Protein AF-F4P344-F1 (afdb_monomer)

InterPro domains:
  IPR051008 Telomere Capping Maintenance Protein [PTHR35518] (2-173)

Solvent-accessible surface area (backbone atoms only — not comparable to full-atom values): 11821 Å² total; per-residue (Å²): 106,66,62,56,45,38,74,72,54,49,81,82,81,81,89,63,96,77,53,72,70,55,56,53,48,72,53,52,52,59,33,92,83,38,75,56,93,53,82,77,31,37,24,34,32,37,29,62,93,72,69,22,25,40,56,32,50,45,82,51,69,32,23,37,38,20,28,26,77,88,86,35,68,61,54,38,44,50,41,77,91,50,62,35,30,57,81,53,32,52,77,71,30,57,85,83,26,35,52,41,55,69,89,44,59,52,30,41,51,31,40,52,50,28,25,58,77,55,72,44,61,49,29,38,36,33,37,28,52,78,49,101,90,35,74,42,64,54,72,97,53,79,73,92,78,73,76,50,66,66,60,55,46,50,53,54,49,57,56,51,51,57,55,50,53,50,52,51,52,52,49,52,52,49,51,53,49,51,53,51,50,51,54,49,53,51,51,53,50,54,51,53,54,53,52,52,52,53,50,54,52,51,54,53,57,56,56,70,68,75,115

Secondary structure (DSSP, 8-state):
-HHHHHHTT------S---HHHHHHH--SBPTT-S-S-TT--EEEEETTTTEEEEE-TTS-BEEEEEETTTEEEEEEE-TT--B-GGGGGGGS-TT-EE----SHHHHHHHHHHHHHTT-SEEEEEEEEEETTEEESSTTPPPTT---HHHHHHHHHHHHHHHHHHHHHHHHHHHHHHHHHHHHHHHHHHHHHHHHHHHHHHHHHHHTT--

Organism: Batrachochytrium dendrobatidis (strain JAM81 / FGSC 10211) (NCBI:txid684364)

Mean predicted aligned error: 13.37 Å

Nearest PDB structures (foldseek):
  6pc2-assembly1_A  TM=3.102E-01  e=7.425E+00  Helicobacter pylori G27

pLDDT: mean 86.21, std 12.31, range [52.31, 98.06]

Foldseek 3Di:
DLLVVLLVVDQDDPPDDDDPVNVVSNDQEADDCPPPLDPQFWFWKDFLVGSYTYTHHLQDWFWFWKDQPPPCLLQIAILLPGTDRLQCRQVSADPPIGGAANPGSSSSSSSSVNCVVSVGGMYTHQWTDPDSPAIDGHDPDDGPPPPDVVVVCCVVCVVVVVVVVVVVVVVVVVVVVVVVVVVVVVVVVVVVVVVVVVVVVVVVVVVVVVD

Structure (mmCIF, N/CA/C/O backbone):
data_AF-F4P344-F1
#
_entry.id   AF-F4P344-F1
#
loop_
_atom_site.group_PDB
_atom_site.id
_atom_site.type_symbol
_atom_site.label_atom_id
_atom_site.label_alt_id
_atom_site.label_comp_id
_atom_site.label_asym_id
_atom_site.label_entity_id
_atom_site.label_seq_id
_atom_site.pdbx_PDB_ins_code
_atom_site.Cartn_x
_atom_site.Cartn_y
_atom_site.Cartn_z
_atom_site.occupancy
_atom_site.B_iso_or_equiv
_atom_site.auth_seq_id
_atom_site.auth_comp_id
_atom_site.auth_asym_id
_atom_site.auth_atom_id
_atom_site.pdbx_PDB_model_num
ATOM 1 N N . MET A 1 1 ? -15.278 -2.339 -23.590 1.00 54.31 1 MET A N 1
ATOM 2 C CA . MET A 1 1 ? -15.978 -1.116 -23.142 1.00 54.31 1 MET A CA 1
ATOM 3 C C . MET A 1 1 ? -15.556 -0.644 -21.746 1.00 54.31 1 MET A C 1
ATOM 5 O O . MET A 1 1 ? -14.729 0.248 -21.689 1.00 54.31 1 MET A O 1
ATOM 9 N N . VAL A 1 2 ? -16.006 -1.215 -20.613 1.00 57.12 2 VAL A N 1
ATOM 10 C CA . VAL A 1 2 ? -15.625 -0.676 -19.272 1.00 57.12 2 VAL A CA 1
ATOM 11 C C . VAL A 1 2 ? -14.119 -0.776 -18.982 1.00 57.12 2 VAL A C 1
ATOM 13 O O . VAL A 1 2 ? -13.531 0.166 -18.466 1.00 57.12 2 VAL A O 1
ATOM 16 N N . SER A 1 3 ? -13.473 -1.869 -19.399 1.00 57.03 3 SER A N 1
ATOM 17 C CA . SER A 1 3 ? -12.010 -2.021 -19.327 1.00 57.03 3 SER A CA 1
ATOM 18 C C . SER A 1 3 ? -11.243 -0.930 -20.088 1.00 57.03 3 SER A C 1
ATOM 20 O O . SER A 1 3 ? -10.168 -0.539 -19.654 1.00 57.03 3 SER A O 1
ATOM 22 N N . GLU A 1 4 ? -11.764 -0.452 -21.219 1.00 63.03 4 GLU A N 1
ATOM 23 C CA . GLU A 1 4 ? -11.109 0.577 -22.047 1.00 63.03 4 GLU A CA 1
ATOM 24 C C . GLU A 1 4 ? -11.353 1.976 -21.473 1.00 63.03 4 GLU A C 1
ATOM 26 O O . GLU A 1 4 ? -10.462 2.815 -21.460 1.00 63.03 4 GLU A O 1
ATOM 31 N N . ILE A 1 5 ? -12.536 2.214 -20.903 1.00 60.25 5 ILE A N 1
ATOM 32 C CA . ILE A 1 5 ? -12.875 3.474 -20.227 1.00 60.25 5 ILE A CA 1
ATOM 33 C C . ILE A 1 5 ? -11.956 3.712 -19.016 1.00 60.25 5 ILE A C 1
ATOM 35 O O . ILE A 1 5 ? -11.503 4.832 -18.779 1.00 60.25 5 ILE A O 1
A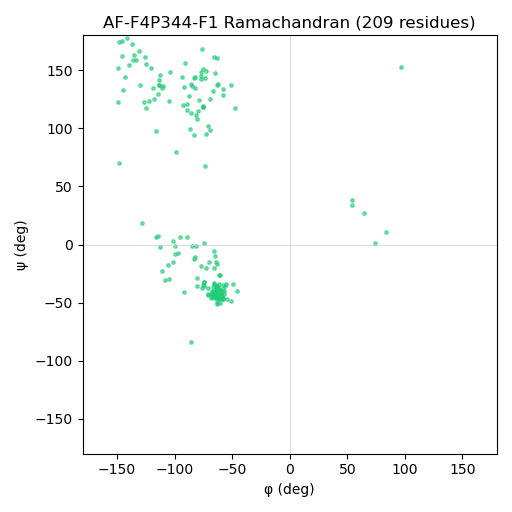TOM 39 N N . ILE A 1 6 ? -11.617 2.645 -18.291 1.00 61.72 6 ILE A N 1
ATOM 40 C CA . ILE A 1 6 ? -10.702 2.708 -17.145 1.00 61.72 6 ILE A CA 1
ATOM 41 C C . ILE A 1 6 ? -9.253 2.885 -17.599 1.00 61.72 6 ILE A C 1
ATOM 43 O O . ILE A 1 6 ? -8.507 3.601 -16.935 1.00 61.72 6 ILE A O 1
ATOM 47 N N . GLN A 1 7 ? -8.875 2.340 -18.763 1.00 57.56 7 GLN A N 1
ATOM 48 C CA . GLN A 1 7 ? -7.588 2.650 -19.401 1.00 57.56 7 GLN A CA 1
ATOM 49 C C . GLN A 1 7 ? -7.438 4.142 -19.739 1.00 57.56 7 GLN A C 1
ATOM 51 O O . GLN A 1 7 ? -6.326 4.662 -19.770 1.00 57.56 7 GLN A O 1
ATOM 56 N N . CYS A 1 8 ? -8.551 4.850 -19.936 1.00 59.00 8 CYS A N 1
ATOM 57 C CA . CYS A 1 8 ? -8.580 6.301 -20.109 1.00 59.00 8 CYS A CA 1
ATOM 58 C C . CYS A 1 8 ? -8.717 7.082 -18.786 1.00 59.00 8 CYS A C 1
ATOM 60 O O . CYS A 1 8 ? -8.871 8.299 -18.815 1.00 59.00 8 CYS A O 1
ATOM 62 N N . GLY A 1 9 ? -8.658 6.415 -17.627 1.00 54.25 9 GLY A N 1
ATOM 63 C CA . GLY A 1 9 ? -8.644 7.057 -16.308 1.00 54.25 9 GLY A CA 1
ATOM 64 C C . GLY A 1 9 ? -10.017 7.425 -15.741 1.00 54.25 9 GLY A C 1
ATOM 65 O O . GLY A 1 9 ? -10.090 8.109 -14.722 1.00 54.25 9 GLY A O 1
ATOM 66 N N . PHE A 1 10 ? -11.107 6.959 -16.351 1.00 60.00 10 PHE A N 1
ATOM 67 C CA . PHE A 1 10 ? -12.458 7.188 -15.842 1.00 60.00 10 PHE A CA 1
ATOM 68 C C . PHE A 1 10 ? -12.866 6.073 -14.873 1.00 60.00 10 PHE A C 1
ATOM 70 O O . PHE A 1 10 ? -12.929 4.905 -15.252 1.00 60.00 10 PHE A O 1
ATOM 77 N N . ALA A 1 11 ? -13.195 6.431 -13.629 1.00 61.44 11 ALA A N 1
ATOM 78 C CA . ALA A 1 11 ? -13.850 5.522 -12.691 1.00 61.44 11 ALA A CA 1
ATOM 79 C C . ALA A 1 11 ? -15.375 5.580 -12.913 1.00 61.44 11 ALA A C 1
ATOM 81 O O . ALA A 1 11 ? -15.978 6.630 -12.674 1.00 61.44 11 ALA A O 1
ATOM 82 N N . PRO A 1 12 ? -16.026 4.506 -13.395 1.00 62.22 12 PRO A N 1
ATOM 83 C CA . PRO A 1 12 ? -17.468 4.512 -13.604 1.00 62.22 12 PRO A CA 1
ATOM 84 C C . PRO A 1 12 ? -18.212 4.611 -12.265 1.00 62.22 12 PRO A C 1
ATOM 86 O O . PRO A 1 12 ? -17.944 3.854 -11.333 1.00 62.22 12 PRO A O 1
ATOM 89 N N . ILE A 1 13 ? -19.185 5.522 -12.183 1.00 63.47 13 ILE A N 1
ATOM 90 C CA . ILE A 1 13 ? -20.142 5.569 -11.074 1.00 63.47 13 ILE A CA 1
ATOM 91 C C . ILE A 1 13 ? -21.222 4.525 -11.363 1.00 63.47 13 ILE A C 1
ATOM 93 O O . ILE A 1 13 ? -22.010 4.676 -12.298 1.00 63.47 13 ILE A O 1
ATOM 97 N N . PHE A 1 14 ? -21.264 3.453 -10.574 1.00 64.81 14 PHE A N 1
ATOM 98 C CA . PHE A 1 14 ? -22.287 2.420 -10.718 1.00 64.81 14 PHE A CA 1
ATOM 99 C C . PHE A 1 14 ? -23.569 2.835 -9.993 1.00 64.81 14 PHE A C 1
ATOM 101 O O . PHE A 1 14 ? -23.720 2.609 -8.797 1.00 64.81 14 PHE A O 1
ATOM 108 N N . THR A 1 15 ? -24.507 3.440 -10.717 1.00 65.56 15 THR A N 1
ATOM 109 C CA . THR A 1 15 ? -25.857 3.746 -10.207 1.00 65.56 15 THR A CA 1
ATOM 110 C C . THR A 1 15 ? -26.898 2.675 -10.575 1.00 65.56 15 THR A C 1
ATOM 112 O O . THR A 1 15 ? -28.082 2.863 -10.315 1.00 65.56 15 THR A O 1
ATOM 115 N N . GLN A 1 16 ? -26.480 1.549 -11.173 1.00 68.38 16 GLN A N 1
ATOM 116 C CA . GLN A 1 16 ? -27.346 0.471 -11.681 1.00 68.38 16 GLN A CA 1
ATOM 117 C C . GLN A 1 16 ? -26.762 -0.935 -11.432 1.00 68.38 16 GLN A C 1
ATOM 119 O O . GLN A 1 16 ? -25.647 -1.083 -10.928 1.00 68.38 16 GLN A O 1
ATOM 124 N N . SER A 1 17 ? -27.517 -1.967 -11.832 1.00 73.25 17 SER A N 1
ATOM 125 C CA . SER A 1 17 ? -27.123 -3.379 -11.907 1.00 73.25 17 SER A CA 1
ATOM 126 C C . SER A 1 17 ? -25.762 -3.544 -12.594 1.00 73.25 17 SER A C 1
ATOM 128 O O . SER A 1 17 ? -25.609 -3.218 -13.770 1.00 73.25 17 SER A O 1
ATOM 130 N N . TYR A 1 18 ? -24.769 -4.063 -11.875 1.00 72.50 18 TYR A N 1
ATOM 131 C CA . TYR A 1 18 ? -23.419 -4.279 -12.396 1.00 72.50 18 TYR A CA 1
ATOM 132 C C . TYR A 1 18 ? -23.170 -5.758 -12.698 1.00 72.50 18 TYR A C 1
ATOM 134 O O . TYR A 1 18 ? -23.680 -6.652 -12.023 1.00 72.50 18 TYR A O 1
ATOM 142 N N . THR A 1 19 ? -22.343 -6.025 -13.710 1.00 80.88 19 THR A N 1
ATOM 143 C CA . THR A 1 19 ? -21.797 -7.368 -13.947 1.00 80.88 19 THR A CA 1
ATOM 144 C C . THR A 1 19 ? -20.469 -7.533 -13.208 1.00 80.88 19 THR A C 1
ATOM 146 O O . THR A 1 19 ? -19.756 -6.557 -12.961 1.00 80.88 19 THR A O 1
ATOM 149 N N . ILE A 1 20 ? -20.086 -8.775 -12.901 1.00 78.31 20 ILE A N 1
ATOM 150 C CA . ILE A 1 20 ? -18.789 -9.087 -12.269 1.00 78.31 20 ILE A CA 1
ATOM 151 C C . ILE A 1 20 ? -17.621 -8.540 -13.108 1.00 78.31 20 ILE A C 1
ATOM 153 O O . ILE A 1 20 ? -16.643 -8.040 -12.558 1.00 78.31 20 ILE A O 1
ATOM 157 N N . GLY A 1 21 ? -17.740 -8.559 -14.440 1.00 76.44 21 GLY A N 1
ATOM 158 C CA . GLY A 1 21 ? -16.728 -8.001 -15.340 1.00 76.44 21 GLY A CA 1
ATOM 159 C C . GLY A 1 21 ? -16.543 -6.487 -15.186 1.00 76.44 21 GLY A C 1
ATOM 160 O O . GLY A 1 21 ? -15.415 -6.002 -15.242 1.00 76.44 21 GLY A O 1
ATOM 161 N N . MET A 1 22 ? -17.625 -5.742 -14.940 1.00 71.81 22 MET A N 1
ATOM 162 C CA . MET A 1 22 ? -17.567 -4.292 -14.715 1.00 71.81 22 MET A CA 1
ATOM 163 C C . MET A 1 22 ? -16.930 -3.956 -13.366 1.00 71.81 22 MET A C 1
ATOM 165 O O . MET A 1 22 ? -16.074 -3.077 -13.299 1.00 71.81 22 MET A O 1
ATOM 169 N N . LEU A 1 23 ? -17.291 -4.697 -12.314 1.00 75.44 23 LEU A N 1
ATOM 170 C CA . LEU A 1 23 ? -16.692 -4.538 -10.989 1.00 75.44 23 LEU A CA 1
ATOM 171 C C . LEU A 1 23 ? -15.189 -4.856 -11.023 1.00 75.44 23 LEU A C 1
ATOM 173 O O . LEU A 1 23 ? -14.372 -4.091 -10.511 1.00 75.44 23 LEU A O 1
ATOM 177 N N . ASN A 1 24 ? -14.806 -5.945 -11.697 1.00 75.81 24 ASN A N 1
ATOM 178 C CA . ASN A 1 24 ? -13.404 -6.325 -11.830 1.00 75.81 24 ASN A CA 1
ATOM 179 C C . ASN A 1 24 ? -12.591 -5.250 -12.561 1.00 75.81 24 ASN A C 1
ATOM 181 O O . ASN A 1 24 ? -11.462 -4.966 -12.177 1.00 75.81 24 ASN A O 1
ATOM 185 N N . ALA A 1 25 ? -13.173 -4.603 -13.572 1.00 72.06 25 ALA A N 1
ATOM 186 C CA . ALA A 1 25 ? -12.507 -3.521 -14.285 1.00 72.06 25 ALA A CA 1
ATOM 187 C C . ALA A 1 25 ? -12.179 -2.334 -13.354 1.00 72.06 25 ALA A C 1
ATOM 189 O O . ALA A 1 25 ? -11.129 -1.721 -13.515 1.00 72.06 25 ALA A O 1
ATOM 190 N N . THR A 1 26 ? -13.021 -2.046 -12.352 1.00 74.19 26 THR A N 1
ATOM 191 C CA . THR A 1 26 ? -12.781 -0.960 -11.374 1.00 74.19 26 THR A CA 1
ATOM 192 C C . THR A 1 26 ? -11.758 -1.265 -10.298 1.00 74.19 26 THR A C 1
ATOM 194 O O . THR A 1 26 ? -11.212 -0.342 -9.692 1.00 74.19 26 THR A O 1
ATOM 197 N N . LEU A 1 27 ? -11.454 -2.540 -10.078 1.00 84.12 27 LEU A N 1
ATOM 198 C CA . LEU A 1 27 ? -10.325 -2.930 -9.250 1.00 84.12 27 LEU A CA 1
ATOM 199 C C . LEU A 1 27 ? -9.051 -2.690 -10.060 1.00 84.12 27 LEU A C 1
ATOM 201 O O . LEU A 1 27 ? -8.877 -3.298 -11.108 1.00 84.12 27 LEU A O 1
ATOM 205 N N . TRP A 1 28 ? -8.165 -1.823 -9.585 1.00 86.12 28 TRP A N 1
ATOM 206 C CA . TRP A 1 28 ? -6.916 -1.476 -10.278 1.00 86.12 28 TRP A CA 1
ATOM 207 C C . TRP A 1 28 ? -5.665 -2.001 -9.559 1.00 86.12 28 TRP A C 1
ATOM 209 O O . TRP A 1 28 ? -4.628 -2.164 -10.193 1.00 86.12 28 TRP A O 1
ATOM 219 N N . SER A 1 29 ? -5.760 -2.272 -8.255 1.00 91.62 29 SER A N 1
ATOM 220 C CA . SER A 1 29 ? -4.639 -2.673 -7.403 1.00 91.62 29 SER A CA 1
ATOM 221 C C . SER A 1 29 ? -4.394 -4.180 -7.461 1.00 91.62 29 SER A C 1
ATOM 223 O O . SER A 1 29 ? -3.566 -4.645 -8.237 1.00 91.62 29 SER A O 1
ATOM 225 N N . TRP A 1 30 ? -5.124 -4.962 -6.668 1.00 93.75 30 TRP A N 1
ATOM 226 C CA . TRP A 1 30 ? -4.904 -6.398 -6.511 1.00 93.75 30 TRP A CA 1
ATOM 227 C C . TRP A 1 30 ? -5.442 -7.225 -7.680 1.00 93.75 30 TRP A C 1
ATOM 229 O O . TRP A 1 30 ? -6.476 -6.913 -8.283 1.00 93.75 30 TRP A O 1
ATOM 239 N N . ASP A 1 31 ? -4.723 -8.302 -7.985 1.00 93.12 31 ASP A N 1
ATOM 240 C CA . ASP A 1 31 ? -5.149 -9.330 -8.926 1.00 93.12 31 ASP A CA 1
ATOM 241 C C . ASP A 1 31 ? -6.214 -10.274 -8.350 1.00 93.12 31 ASP A C 1
ATOM 243 O O . ASP A 1 31 ? -6.508 -10.296 -7.155 1.00 93.12 31 ASP A O 1
ATOM 247 N N . VAL A 1 32 ? -6.826 -11.071 -9.222 1.00 89.31 32 VAL A N 1
ATOM 248 C CA . VAL A 1 32 ? -7.816 -12.073 -8.832 1.00 89.31 32 VAL A CA 1
ATOM 249 C C . VAL A 1 32 ? -7.189 -13.052 -7.832 1.00 89.31 32 VAL A C 1
ATOM 251 O O . VAL A 1 32 ? -6.140 -13.638 -8.104 1.00 89.31 32 VAL A O 1
ATOM 254 N N . ARG A 1 33 ? -7.868 -13.269 -6.693 1.00 90.00 33 ARG A N 1
ATOM 255 C CA . ARG A 1 33 ? -7.386 -14.072 -5.545 1.00 90.00 33 ARG A CA 1
ATOM 256 C C . ARG A 1 33 ? -6.148 -13.488 -4.847 1.00 90.00 33 ARG A C 1
ATOM 258 O O . ARG A 1 33 ? -5.366 -14.234 -4.261 1.00 90.00 33 ARG A O 1
ATOM 265 N N . GLN A 1 34 ? -5.974 -12.171 -4.915 1.00 91.94 34 GLN A N 1
ATOM 266 C CA . GLN A 1 34 ? -4.963 -11.430 -4.169 1.00 91.94 34 GLN A CA 1
ATOM 267 C C . GLN A 1 34 ? -5.619 -10.372 -3.260 1.00 91.94 34 GLN A C 1
ATOM 269 O O . GLN A 1 34 ? -6.692 -9.867 -3.600 1.00 91.94 34 GLN A O 1
ATOM 274 N N . PRO A 1 35 ? -4.980 -10.005 -2.136 1.00 92.88 35 PRO A N 1
ATOM 275 C CA . PRO A 1 35 ? -3.793 -10.651 -1.573 1.00 92.88 35 PRO A CA 1
ATOM 276 C C . PRO A 1 35 ? -4.083 -12.090 -1.115 1.00 92.88 35 PRO A C 1
ATOM 278 O O . PRO A 1 35 ? -5.202 -12.391 -0.710 1.00 92.88 35 PRO A O 1
ATOM 281 N N . SER A 1 36 ? -3.102 -12.992 -1.214 1.00 90.44 36 SER A N 1
ATOM 282 C CA . SER A 1 36 ? -3.274 -14.361 -0.710 1.00 90.44 36 SER A CA 1
ATOM 283 C C . SER A 1 36 ? -3.187 -14.400 0.820 1.00 90.44 36 SER A C 1
ATOM 285 O O . SER A 1 36 ? -2.456 -13.615 1.427 1.00 90.44 36 SER A O 1
ATOM 287 N N . ASP A 1 37 ? -3.874 -15.350 1.452 1.00 86.69 37 ASP A N 1
ATOM 288 C CA . ASP A 1 37 ? -3.830 -15.548 2.912 1.00 86.69 37 ASP A CA 1
ATOM 289 C C . ASP A 1 37 ? -2.524 -16.204 3.406 1.00 86.69 37 ASP A C 1
ATOM 291 O O . ASP A 1 37 ? -2.349 -16.452 4.597 1.00 86.69 37 ASP A O 1
ATOM 295 N N . ASP A 1 38 ? -1.579 -16.491 2.506 1.00 88.00 38 ASP A N 1
ATOM 296 C CA . ASP A 1 38 ? -0.300 -17.101 2.858 1.00 88.00 38 ASP A CA 1
ATOM 297 C C . ASP A 1 38 ? 0.676 -16.045 3.392 1.00 88.00 38 ASP A C 1
ATOM 299 O O . ASP A 1 38 ? 1.206 -15.217 2.648 1.00 88.00 38 ASP A O 1
ATOM 303 N N . PHE A 1 39 ? 0.928 -16.097 4.700 1.00 82.69 39 PHE A N 1
ATOM 304 C CA . PHE A 1 39 ? 1.789 -15.173 5.447 1.00 82.69 39 PHE A CA 1
ATOM 305 C C . PHE A 1 39 ? 3.269 -15.212 5.078 1.00 82.69 39 PHE A C 1
ATOM 307 O O . PHE A 1 39 ? 4.035 -14.390 5.578 1.00 82.69 39 PHE A O 1
ATOM 314 N N . ARG A 1 40 ? 3.699 -16.128 4.208 1.00 85.75 40 ARG A N 1
ATOM 315 C CA . ARG A 1 40 ? 5.066 -16.117 3.671 1.00 85.75 40 ARG A CA 1
ATOM 316 C C . ARG A 1 40 ? 5.280 -14.994 2.652 1.00 85.75 40 ARG A C 1
ATOM 318 O O . ARG A 1 40 ? 6.417 -14.595 2.422 1.00 85.75 40 ARG A O 1
ATOM 325 N N . PHE A 1 41 ? 4.201 -14.465 2.073 1.00 91.19 41 PHE A N 1
ATOM 326 C CA . PHE A 1 41 ? 4.239 -13.435 1.036 1.00 91.19 41 PHE A CA 1
ATOM 327 C C . PHE A 1 41 ? 3.573 -12.154 1.540 1.00 91.19 41 PHE A C 1
ATOM 329 O O . PHE A 1 41 ? 2.352 -12.037 1.535 1.00 91.19 41 PHE A O 1
ATOM 336 N N . ASN A 1 42 ? 4.360 -11.191 2.016 1.00 94.12 42 ASN A N 1
ATOM 337 C CA . ASN A 1 42 ? 3.830 -10.001 2.694 1.00 94.12 42 ASN A CA 1
ATOM 338 C C . ASN A 1 42 ? 4.048 -8.700 1.926 1.00 94.12 42 ASN A C 1
ATOM 340 O O . ASN A 1 42 ? 3.594 -7.665 2.395 1.00 94.12 42 ASN A O 1
ATOM 344 N N . CYS A 1 43 ? 4.705 -8.720 0.770 1.00 96.06 43 CYS A N 1
ATOM 345 C CA . CYS A 1 43 ? 5.031 -7.506 0.029 1.00 96.06 43 CYS A CA 1
ATOM 346 C C . CYS A 1 43 ? 4.277 -7.441 -1.299 1.00 96.06 43 CYS A C 1
ATOM 348 O O . CYS A 1 43 ? 4.153 -8.445 -1.999 1.00 96.06 43 CYS A O 1
ATOM 350 N N . ALA A 1 44 ? 3.750 -6.264 -1.640 1.00 97.06 44 ALA A N 1
ATOM 351 C CA . ALA A 1 44 ? 3.028 -6.047 -2.886 1.00 97.06 44 ALA A CA 1
ATOM 352 C C . ALA A 1 44 ? 3.997 -5.874 -4.063 1.00 97.06 44 ALA A C 1
ATOM 354 O O . ALA A 1 44 ? 4.849 -4.984 -4.069 1.00 97.06 44 ALA A O 1
ATOM 355 N N . LEU A 1 45 ? 3.820 -6.701 -5.088 1.00 97.69 45 LEU A N 1
ATOM 356 C CA . LEU A 1 45 ? 4.588 -6.677 -6.325 1.00 97.69 45 LEU A CA 1
ATOM 357 C C . LEU A 1 45 ? 3.662 -6.372 -7.502 1.00 97.69 45 LEU A C 1
ATOM 359 O O . LEU A 1 45 ? 2.690 -7.093 -7.730 1.00 97.69 45 LEU A O 1
ATOM 363 N N . ALA A 1 46 ? 3.972 -5.342 -8.286 1.00 97.50 46 ALA A N 1
ATOM 364 C CA . ALA A 1 46 ? 3.274 -5.065 -9.537 1.00 97.50 46 ALA A CA 1
ATOM 365 C C . ALA A 1 46 ? 3.840 -5.923 -10.673 1.00 97.50 46 ALA A C 1
ATOM 367 O O . ALA A 1 46 ? 5.056 -5.996 -10.843 1.00 97.50 46 ALA A O 1
ATOM 368 N N . LEU A 1 47 ? 2.962 -6.530 -11.479 1.00 96.88 47 LEU A N 1
ATOM 369 C CA . LEU A 1 47 ? 3.338 -7.362 -12.626 1.00 96.88 47 LEU A CA 1
ATOM 370 C C . LEU A 1 47 ? 2.735 -6.834 -13.929 1.00 96.88 47 LEU A C 1
ATOM 372 O O . LEU A 1 47 ? 1.510 -6.793 -14.078 1.00 96.88 47 LEU A O 1
ATOM 376 N N . ILE A 1 48 ? 3.581 -6.543 -14.925 1.00 94.62 48 ILE A N 1
ATOM 377 C CA . ILE A 1 48 ? 3.137 -6.116 -16.266 1.00 94.62 48 ILE A CA 1
ATOM 378 C C . ILE A 1 48 ? 2.209 -7.144 -16.909 1.00 94.62 48 ILE A C 1
ATOM 380 O O . ILE A 1 48 ? 1.187 -6.767 -17.481 1.00 94.62 48 ILE A O 1
ATOM 384 N N . SER A 1 49 ? 2.535 -8.433 -16.784 1.00 94.31 49 SER A N 1
ATOM 385 C CA . SER A 1 49 ? 1.767 -9.529 -17.388 1.00 94.31 49 SER A CA 1
ATOM 386 C C . SER A 1 49 ? 0.326 -9.612 -16.884 1.00 94.31 49 SER A C 1
ATOM 388 O O . SER A 1 49 ? -0.540 -10.105 -17.601 1.00 94.31 49 SER A O 1
ATOM 390 N N . ARG A 1 50 ? 0.062 -9.123 -15.666 1.00 91.31 50 ARG A N 1
ATOM 391 C CA . ARG A 1 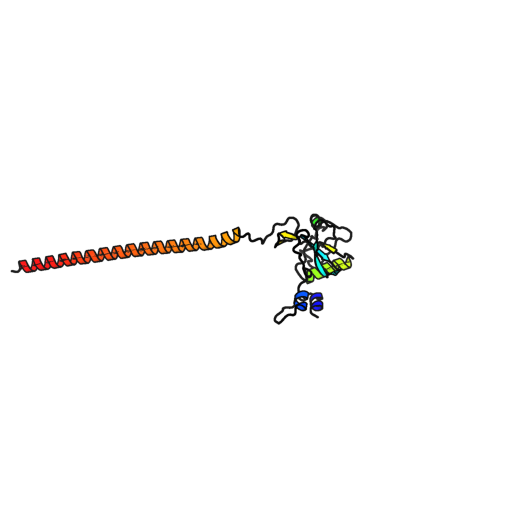50 ? -1.265 -9.161 -15.036 1.00 91.31 50 ARG A CA 1
ATOM 392 C C . ARG A 1 50 ? -1.964 -7.809 -15.008 1.00 91.31 50 ARG A C 1
ATOM 394 O O . ARG A 1 50 ? -3.166 -7.742 -14.777 1.00 91.31 50 ARG A O 1
ATOM 401 N N . GLY A 1 51 ? -1.220 -6.724 -15.204 1.00 91.31 51 GLY A N 1
ATOM 402 C CA . GLY A 1 51 ? -1.756 -5.375 -15.061 1.00 91.31 51 GLY A CA 1
ATOM 403 C C . GLY A 1 51 ? -1.981 -4.942 -13.603 1.00 91.31 51 GLY A C 1
ATOM 404 O O . GLY A 1 51 ? -2.503 -3.855 -13.377 1.00 91.31 51 GLY A O 1
ATOM 405 N N . ARG A 1 52 ? -1.642 -5.799 -12.632 1.00 93.38 52 ARG A N 1
ATOM 406 C CA . ARG A 1 52 ? -2.122 -5.762 -11.241 1.00 93.38 52 ARG A CA 1
ATOM 407 C C . ARG A 1 52 ? -1.047 -6.224 -10.263 1.00 93.38 52 ARG A C 1
ATOM 409 O O . ARG A 1 52 ? 0.031 -6.663 -10.671 1.00 93.38 52 ARG A O 1
ATOM 416 N N . TRP A 1 53 ? -1.355 -6.120 -8.977 1.00 96.44 53 TRP A N 1
ATOM 417 C CA . TRP A 1 53 ? -0.485 -6.496 -7.875 1.00 96.44 53 TRP A CA 1
ATOM 418 C C . TRP A 1 53 ? -0.740 -7.924 -7.414 1.00 96.44 53 TRP A C 1
ATOM 420 O O . TRP A 1 53 ? -1.880 -8.393 -7.348 1.00 96.44 53 TRP A O 1
ATOM 430 N N . VAL A 1 54 ? 0.339 -8.589 -7.033 1.00 96.44 54 VAL A N 1
ATOM 431 C CA . VAL A 1 54 ? 0.334 -9.877 -6.345 1.00 96.44 54 VAL A CA 1
ATOM 432 C C . VAL A 1 54 ? 1.140 -9.756 -5.061 1.00 96.44 54 VAL A C 1
ATOM 434 O O . VAL A 1 54 ? 1.936 -8.828 -4.906 1.00 96.44 54 VAL A O 1
ATOM 437 N N . VAL A 1 55 ? 0.932 -10.680 -4.132 1.00 96.25 55 VAL A N 1
ATOM 438 C CA . VAL A 1 55 ? 1.810 -10.798 -2.966 1.00 96.25 55 VAL A CA 1
ATOM 439 C C . VAL A 1 55 ? 3.063 -11.587 -3.317 1.00 96.25 55 VAL A C 1
ATOM 441 O O . VAL A 1 55 ? 3.007 -12.546 -4.086 1.00 96.25 55 VAL A O 1
ATOM 444 N N . GLU A 1 56 ? 4.182 -11.188 -2.728 1.00 96.44 56 GLU A N 1
ATOM 445 C CA . GLU A 1 56 ? 5.485 -11.816 -2.910 1.00 96.44 56 GLU A CA 1
ATOM 446 C C . GLU A 1 56 ? 6.309 -11.762 -1.611 1.00 96.44 56 GLU A C 1
ATOM 448 O O . GLU A 1 56 ? 6.008 -11.007 -0.676 1.00 96.44 56 GLU A O 1
ATOM 453 N N . SER A 1 57 ? 7.342 -12.601 -1.535 1.00 95.62 57 SER A N 1
ATOM 454 C CA . SER A 1 57 ? 8.307 -12.625 -0.445 1.00 95.62 57 SER A CA 1
ATOM 455 C C . SER A 1 57 ? 9.174 -11.368 -0.483 1.00 95.62 57 SER A C 1
ATOM 457 O O . SER A 1 57 ? 9.827 -11.061 -1.482 1.00 95.62 57 SER A O 1
ATOM 459 N N . CYS A 1 58 ? 9.203 -10.650 0.638 1.00 95.50 58 CYS A N 1
ATOM 460 C CA . CYS A 1 58 ? 9.900 -9.374 0.793 1.00 95.50 58 CYS A CA 1
ATOM 461 C C . CYS A 1 58 ? 11.430 -9.473 0.627 1.00 95.50 58 CYS A C 1
ATOM 463 O O . CYS A 1 58 ? 12.095 -8.455 0.408 1.00 95.50 58 CYS A O 1
ATOM 465 N N . ASP A 1 59 ? 11.975 -10.690 0.716 1.00 95.75 59 ASP A N 1
ATOM 466 C CA . ASP A 1 59 ? 13.408 -10.989 0.627 1.00 95.75 59 ASP A CA 1
ATOM 467 C C . ASP A 1 59 ? 13.911 -11.111 -0.818 1.00 95.75 59 ASP A C 1
ATOM 469 O O . ASP A 1 59 ? 15.120 -11.133 -1.067 1.00 95.75 59 ASP A O 1
ATOM 473 N N . ILE A 1 60 ? 13.001 -11.187 -1.791 1.00 97.19 60 ILE A N 1
ATOM 474 C CA . ILE A 1 60 ? 13.359 -11.266 -3.207 1.00 97.19 60 ILE A CA 1
ATOM 475 C C . ILE A 1 60 ? 13.768 -9.883 -3.721 1.00 97.19 60 ILE A C 1
ATOM 477 O O . ILE A 1 60 ? 13.292 -8.845 -3.261 1.00 97.19 60 ILE A O 1
ATOM 481 N N . LYS A 1 61 ? 14.687 -9.852 -4.688 1.00 97.56 61 LYS A N 1
ATOM 482 C CA . LYS A 1 61 ? 15.138 -8.606 -5.306 1.00 97.56 61 LYS A CA 1
ATOM 483 C C . LYS A 1 61 ? 14.311 -8.294 -6.547 1.00 97.56 61 LYS A C 1
ATOM 485 O O . LYS A 1 61 ? 14.357 -9.048 -7.513 1.00 97.56 61 LYS A O 1
ATOM 490 N N . TYR A 1 62 ? 13.639 -7.148 -6.538 1.00 97.94 62 TYR A N 1
ATOM 491 C CA . TYR A 1 62 ? 12.922 -6.607 -7.693 1.00 97.94 62 TYR A CA 1
ATOM 492 C C . TYR A 1 62 ? 13.280 -5.140 -7.911 1.00 97.94 62 TYR A C 1
ATOM 494 O O . TYR A 1 62 ? 13.894 -4.496 -7.056 1.00 97.94 62 TYR A O 1
ATOM 502 N N . HIS A 1 63 ? 12.919 -4.618 -9.081 1.00 97.94 63 HIS A N 1
ATOM 503 C CA . HIS A 1 63 ? 12.987 -3.188 -9.365 1.00 97.94 63 HIS A CA 1
ATOM 504 C C . HIS A 1 63 ? 12.039 -2.417 -8.440 1.00 97.94 63 HIS A C 1
ATOM 506 O O . HIS A 1 63 ? 11.109 -2.993 -7.885 1.00 97.94 63 HIS A O 1
ATOM 512 N N . VAL A 1 64 ? 12.253 -1.118 -8.273 1.00 97.88 64 VAL A N 1
ATOM 513 C CA . VAL A 1 64 ? 11.502 -0.273 -7.339 1.00 97.88 64 VAL A CA 1
ATOM 514 C C . VAL A 1 64 ? 10.774 0.817 -8.113 1.00 97.88 64 VAL A C 1
ATOM 516 O O . VAL A 1 64 ? 11.358 1.440 -9.003 1.00 97.88 64 VAL A O 1
ATOM 519 N N . ALA A 1 65 ? 9.501 1.036 -7.780 1.00 97.00 65 ALA A N 1
ATOM 520 C CA . ALA A 1 65 ? 8.701 2.118 -8.334 1.00 97.00 65 ALA A CA 1
ATOM 521 C C . ALA A 1 65 ? 8.830 3.393 -7.485 1.00 97.00 65 ALA A C 1
ATOM 523 O O . ALA A 1 65 ? 8.420 3.431 -6.325 1.00 97.00 65 ALA A O 1
ATOM 524 N N . CYS A 1 66 ? 9.385 4.444 -8.079 1.00 96.38 66 CYS A N 1
ATOM 525 C CA . CYS A 1 66 ? 9.636 5.729 -7.443 1.00 96.38 66 CYS A CA 1
ATOM 526 C C . CYS A 1 66 ? 8.755 6.825 -8.059 1.00 96.38 66 CYS A C 1
ATOM 528 O O . CYS A 1 66 ? 8.512 6.828 -9.268 1.00 96.38 66 CYS A O 1
ATOM 530 N N . VAL A 1 67 ? 8.318 7.794 -7.257 1.00 96.44 67 VAL A N 1
ATOM 531 C CA . VAL A 1 67 ? 7.505 8.932 -7.722 1.00 96.44 67 VAL A CA 1
ATOM 532 C C . VAL A 1 67 ? 7.782 10.170 -6.872 1.00 96.44 67 VAL A C 1
ATOM 534 O O . VAL A 1 67 ? 8.135 10.055 -5.701 1.00 96.44 67 VAL A O 1
ATOM 537 N N . ASP A 1 68 ? 7.619 11.361 -7.445 1.00 94.56 68 ASP A N 1
ATOM 538 C CA . ASP A 1 68 ? 7.550 12.597 -6.662 1.00 94.56 68 ASP A CA 1
ATOM 539 C C . ASP A 1 68 ? 6.096 12.823 -6.233 1.00 94.56 68 ASP A C 1
ATOM 541 O O . ASP A 1 68 ? 5.264 13.313 -7.000 1.00 94.56 68 ASP A O 1
ATOM 545 N N . LEU A 1 69 ? 5.785 12.451 -4.991 1.00 87.94 69 LEU A N 1
ATOM 546 C CA . LEU A 1 69 ? 4.437 12.580 -4.434 1.00 87.94 69 LEU A CA 1
ATOM 547 C C . LEU A 1 69 ? 3.970 14.034 -4.267 1.00 87.94 69 LEU A C 1
ATOM 549 O O . LEU A 1 69 ? 2.767 14.261 -4.149 1.00 87.94 69 LEU A O 1
ATOM 553 N N . ASN A 1 70 ? 4.888 15.001 -4.221 1.00 88.00 70 ASN A N 1
ATOM 554 C CA . ASN A 1 70 ? 4.562 16.389 -3.905 1.00 88.00 70 ASN A CA 1
ATOM 555 C C . ASN A 1 70 ? 4.271 17.202 -5.163 1.00 88.00 70 ASN A C 1
ATOM 557 O O . ASN A 1 70 ? 3.361 18.030 -5.163 1.00 88.00 70 ASN A O 1
ATOM 561 N N . THR A 1 71 ? 5.049 16.984 -6.225 1.00 90.00 71 THR A N 1
ATOM 562 C CA . THR A 1 71 ? 4.967 17.813 -7.436 1.00 90.00 71 THR A CA 1
ATOM 563 C C . THR A 1 71 ? 4.344 17.090 -8.625 1.00 90.00 71 THR A C 1
ATOM 565 O O . THR A 1 71 ? 3.679 17.729 -9.441 1.00 90.00 71 THR A O 1
ATOM 568 N N . ALA A 1 72 ? 4.511 15.767 -8.728 1.00 91.38 72 ALA A N 1
ATOM 569 C CA . ALA A 1 72 ? 4.151 15.017 -9.926 1.00 91.38 72 ALA A CA 1
ATOM 570 C C . ALA A 1 72 ? 3.690 13.576 -9.608 1.00 91.38 72 ALA A C 1
ATOM 572 O O . ALA A 1 72 ? 4.366 12.615 -9.987 1.00 91.38 72 ALA A O 1
ATOM 573 N N . PRO A 1 73 ? 2.500 13.387 -8.997 1.00 88.75 73 PRO A N 1
ATOM 574 C CA . PRO A 1 73 ? 2.003 12.068 -8.570 1.00 88.75 73 PRO A CA 1
ATOM 575 C C . PRO A 1 73 ? 1.754 11.076 -9.725 1.00 88.75 73 PRO A C 1
ATOM 577 O O . PRO A 1 73 ? 1.638 9.872 -9.507 1.00 88.75 73 PRO A O 1
ATOM 580 N N . TYR A 1 74 ? 1.696 11.565 -10.967 1.00 92.88 74 TYR A N 1
ATOM 581 C CA . TYR A 1 74 ? 1.555 10.747 -12.175 1.00 92.88 74 TYR A CA 1
ATOM 582 C C . TYR A 1 74 ? 2.886 10.503 -12.908 1.00 92.88 74 TYR A C 1
ATOM 584 O O . TYR A 1 74 ? 2.903 9.810 -13.921 1.00 92.88 74 TYR A O 1
ATOM 592 N N . SER A 1 75 ? 4.007 11.046 -12.423 1.00 94.50 75 SER A N 1
ATOM 593 C CA . SER A 1 75 ? 5.327 10.895 -13.047 1.00 94.50 75 SER A CA 1
ATOM 594 C C . SER A 1 75 ? 6.136 9.805 -12.348 1.00 94.50 75 SER A C 1
ATOM 596 O O . SER A 1 75 ? 7.009 10.080 -11.524 1.00 94.50 75 SER A O 1
ATOM 598 N N . TRP A 1 76 ? 5.834 8.553 -12.683 1.00 95.88 76 TRP A N 1
ATOM 599 C CA . TRP A 1 76 ? 6.508 7.386 -12.119 1.00 95.88 76 TRP A CA 1
ATOM 600 C C . TRP A 1 76 ? 7.820 7.078 -12.841 1.00 95.88 76 TRP A C 1
ATOM 602 O O . TRP A 1 76 ? 7.920 7.188 -14.062 1.00 95.88 76 TRP A O 1
ATOM 612 N N . SER A 1 77 ? 8.815 6.636 -12.079 1.00 95.50 77 SER A N 1
ATOM 613 C CA . SER A 1 77 ? 10.112 6.169 -12.564 1.00 95.50 77 SER A CA 1
ATOM 614 C C . SER A 1 77 ? 10.427 4.816 -11.937 1.00 95.50 77 SER A C 1
ATOM 616 O O . SER A 1 77 ? 10.197 4.611 -10.748 1.00 95.50 77 SER A O 1
ATOM 618 N N . ILE A 1 78 ? 10.941 3.878 -12.728 1.00 96.50 78 ILE A N 1
ATOM 619 C CA . ILE A 1 78 ? 11.286 2.528 -12.269 1.00 96.50 78 ILE A CA 1
ATOM 620 C C . ILE A 1 78 ? 12.797 2.395 -12.273 1.00 96.50 78 ILE A C 1
ATOM 622 O O . ILE A 1 78 ? 13.424 2.812 -13.241 1.00 96.50 78 ILE A O 1
ATOM 626 N N . SER A 1 79 ? 13.389 1.804 -11.235 1.00 93.69 79 SER A N 1
ATOM 627 C CA . SER A 1 79 ? 14.842 1.617 -11.153 1.00 93.69 79 SER A CA 1
ATOM 628 C C . SER A 1 79 ? 15.335 0.588 -12.186 1.00 93.69 79 SER A C 1
ATOM 630 O O . SER A 1 79 ? 15.274 -0.606 -11.919 1.00 93.69 79 SER A O 1
ATOM 632 N N . PRO A 1 80 ? 15.869 0.968 -13.361 1.00 78.19 80 PRO A N 1
ATOM 633 C CA . PRO A 1 80 ? 15.986 0.025 -14.479 1.00 78.19 80 PRO A CA 1
ATOM 634 C C . PRO A 1 80 ? 17.116 -0.997 -14.287 1.00 78.19 80 PRO A C 1
ATOM 636 O O . PRO A 1 80 ? 16.984 -2.144 -14.686 1.00 78.19 80 PRO A O 1
ATOM 639 N N . ASN A 1 81 ? 18.208 -0.607 -13.620 1.00 86.06 81 ASN A N 1
ATOM 640 C CA . ASN A 1 81 ? 19.409 -1.440 -13.444 1.00 86.06 81 ASN A CA 1
ATOM 641 C C . ASN A 1 81 ? 19.696 -1.791 -11.979 1.00 86.06 81 ASN A C 1
ATOM 643 O O . ASN A 1 81 ? 20.750 -2.336 -11.661 1.00 86.06 81 ASN A O 1
ATOM 647 N N . VAL A 1 82 ? 18.790 -1.428 -11.071 1.00 91.56 82 VAL A N 1
ATOM 648 C CA . VAL A 1 82 ? 18.957 -1.651 -9.635 1.00 91.56 82 VAL A CA 1
ATOM 649 C C . VAL A 1 82 ? 17.733 -2.385 -9.126 1.00 91.56 82 VAL A C 1
ATOM 651 O O . VAL A 1 82 ? 16.610 -1.900 -9.257 1.00 91.56 82 VAL A O 1
ATOM 654 N N . THR A 1 83 ? 17.976 -3.548 -8.534 1.00 96.19 83 THR A N 1
ATOM 655 C CA . THR A 1 83 ? 16.970 -4.335 -7.823 1.00 96.19 83 THR A CA 1
ATOM 656 C C . THR A 1 83 ? 17.312 -4.376 -6.343 1.00 96.19 83 THR A C 1
ATOM 658 O O . THR A 1 83 ? 18.484 -4.547 -5.992 1.00 96.19 83 THR A O 1
ATOM 661 N N . SER A 1 84 ? 16.313 -4.308 -5.474 1.00 96.81 84 SER A N 1
ATOM 662 C CA . SER A 1 84 ? 16.500 -4.438 -4.030 1.00 96.81 84 SER A CA 1
ATOM 663 C C . SER A 1 84 ? 15.457 -5.357 -3.415 1.00 96.81 84 SER A C 1
ATOM 665 O O . SER A 1 84 ? 14.410 -5.632 -4.003 1.00 96.81 84 SER A O 1
ATOM 667 N N . THR A 1 85 ? 15.743 -5.809 -2.199 1.00 97.12 85 THR A N 1
ATOM 668 C CA . THR A 1 85 ? 14.707 -6.335 -1.308 1.00 97.12 85 THR A CA 1
ATOM 669 C C . THR A 1 85 ? 13.754 -5.213 -0.913 1.00 97.12 85 THR A C 1
ATOM 671 O O . THR A 1 85 ? 14.108 -4.030 -1.018 1.00 97.12 85 THR A O 1
ATOM 674 N N . PHE A 1 86 ? 12.562 -5.568 -0.437 1.00 96.44 86 PHE A N 1
ATOM 675 C CA . PHE A 1 86 ? 11.558 -4.575 -0.056 1.00 96.44 86 PHE A CA 1
ATOM 676 C C . PHE A 1 86 ? 12.066 -3.642 1.055 1.00 96.44 86 PHE A C 1
ATOM 678 O O . PHE A 1 86 ? 11.919 -2.428 0.963 1.00 96.44 86 PHE A O 1
ATOM 685 N N . GLN A 1 87 ? 12.752 -4.194 2.063 1.00 95.38 87 GLN A N 1
ATOM 686 C CA . GLN A 1 87 ? 13.323 -3.434 3.183 1.00 95.38 87 GLN A CA 1
ATOM 687 C C . GLN A 1 87 ? 14.260 -2.299 2.736 1.00 95.38 87 GLN A C 1
ATOM 689 O O . GLN A 1 87 ? 14.311 -1.252 3.374 1.00 95.38 87 GLN A O 1
ATOM 694 N N . ASN A 1 88 ? 14.998 -2.502 1.642 1.00 95.75 88 ASN A N 1
ATOM 695 C CA . ASN A 1 88 ? 15.982 -1.542 1.141 1.00 95.75 88 ASN A CA 1
ATOM 696 C C . ASN A 1 88 ? 15.463 -0.713 -0.045 1.00 95.75 88 ASN A C 1
ATOM 698 O O . ASN A 1 88 ? 16.220 0.079 -0.604 1.00 95.75 88 ASN A O 1
ATOM 702 N N . ALA A 1 89 ? 14.200 -0.892 -0.445 1.00 95.94 89 ALA A N 1
ATOM 703 C CA . ALA A 1 89 ? 13.633 -0.262 -1.636 1.00 95.94 89 ALA A CA 1
ATOM 704 C C . ALA A 1 89 ? 13.591 1.267 -1.540 1.00 95.94 89 ALA A C 1
ATOM 706 O O . ALA A 1 89 ? 13.881 1.943 -2.524 1.00 95.94 89 ALA A O 1
ATOM 707 N N . GLU A 1 90 ? 13.339 1.819 -0.351 1.00 94.81 90 GLU A N 1
ATOM 708 C CA . GLU A 1 90 ? 13.335 3.273 -0.137 1.00 94.81 90 GLU A CA 1
ATOM 709 C C . GLU A 1 90 ? 14.671 3.919 -0.538 1.00 94.81 90 GLU A C 1
ATOM 711 O O . GLU A 1 90 ? 14.692 4.957 -1.188 1.00 94.81 90 GLU A O 1
ATOM 716 N N . ALA A 1 91 ? 15.798 3.263 -0.239 1.00 94.44 91 ALA A N 1
ATOM 717 C CA . ALA A 1 91 ? 17.130 3.785 -0.547 1.00 94.44 91 ALA A CA 1
ATOM 718 C C . ALA A 1 91 ? 17.460 3.790 -2.054 1.00 94.44 91 ALA A C 1
ATOM 720 O O . ALA A 1 91 ? 18.426 4.432 -2.473 1.00 94.44 91 ALA A O 1
ATOM 721 N N . VAL A 1 92 ? 16.686 3.070 -2.876 1.00 96.19 92 VAL A N 1
ATOM 722 C CA . VAL A 1 92 ? 16.850 3.056 -4.338 1.00 96.19 92 VAL A CA 1
ATOM 723 C C . VAL A 1 92 ? 16.309 4.347 -4.958 1.00 96.19 92 VAL A C 1
ATOM 725 O O . VAL A 1 92 ? 16.877 4.845 -5.936 1.00 96.19 92 VAL A O 1
ATOM 728 N N . CYS A 1 93 ? 15.242 4.910 -4.389 1.00 94.44 93 CYS A N 1
ATOM 729 C CA . CYS A 1 93 ? 14.643 6.150 -4.861 1.00 94.44 93 CYS A CA 1
ATOM 730 C C . CYS A 1 93 ? 15.457 7.351 -4.362 1.00 94.44 93 CYS A C 1
ATOM 732 O O . CYS A 1 93 ? 15.562 7.610 -3.166 1.00 94.44 93 CYS A O 1
ATOM 734 N N . LYS A 1 94 ? 16.075 8.089 -5.291 1.00 91.94 94 LYS A N 1
ATOM 735 C CA . LYS A 1 94 ? 16.845 9.293 -4.957 1.00 91.94 94 LYS A CA 1
ATOM 736 C C . LYS A 1 94 ? 15.917 10.510 -4.876 1.00 91.94 94 LYS A C 1
ATOM 738 O O . LYS A 1 94 ? 15.105 10.679 -5.790 1.00 91.94 94 LYS A O 1
ATOM 743 N N . PRO A 1 95 ? 16.094 11.402 -3.881 1.00 90.94 95 PRO A N 1
ATOM 744 C CA . PRO A 1 95 ? 15.349 12.654 -3.813 1.00 90.94 95 PRO A CA 1
ATOM 745 C C . PRO A 1 95 ? 15.416 13.430 -5.142 1.00 90.94 95 PRO A C 1
ATOM 747 O O . PRO A 1 95 ? 16.494 13.500 -5.742 1.00 90.94 95 PRO A O 1
ATOM 750 N N . PRO A 1 96 ? 14.294 14.002 -5.618 1.00 92.50 96 PRO A N 1
ATOM 751 C CA . PRO A 1 96 ? 13.019 14.184 -4.907 1.00 92.50 96 PRO A CA 1
ATOM 752 C C . PRO A 1 96 ? 12.062 12.978 -4.950 1.00 92.50 96 PRO A C 1
ATOM 754 O O . PRO A 1 96 ? 10.983 13.044 -4.367 1.00 92.50 96 PRO A O 1
ATOM 757 N N . LEU A 1 97 ? 12.425 11.888 -5.630 1.00 94.81 97 LEU A N 1
ATOM 758 C CA . LEU A 1 97 ? 11.570 10.711 -5.758 1.00 94.81 97 LEU A CA 1
ATOM 759 C C . LEU A 1 97 ? 11.590 9.877 -4.474 1.00 94.81 97 LEU A C 1
ATOM 761 O O . LEU A 1 97 ? 12.645 9.689 -3.868 1.00 94.81 97 LEU A O 1
ATOM 765 N N . THR A 1 98 ? 10.442 9.313 -4.115 1.00 95.75 98 THR A N 1
ATOM 766 C CA . THR A 1 98 ? 10.280 8.416 -2.965 1.00 95.75 98 THR A CA 1
ATOM 767 C C . THR A 1 98 ? 9.674 7.089 -3.395 1.00 95.75 98 THR A C 1
ATOM 769 O O . THR A 1 98 ? 9.006 7.001 -4.433 1.00 95.75 98 THR A O 1
ATOM 772 N N . PHE A 1 99 ? 9.921 6.036 -2.614 1.00 96.56 99 PHE A N 1
ATOM 773 C CA . PHE A 1 99 ? 9.284 4.746 -2.851 1.00 96.56 99 PHE A CA 1
ATOM 774 C C . PHE A 1 99 ? 7.827 4.829 -2.387 1.00 96.56 99 PHE A C 1
ATOM 776 O O . PHE A 1 99 ? 7.538 5.104 -1.221 1.00 96.56 99 PHE A O 1
ATOM 783 N N . ALA A 1 100 ? 6.877 4.619 -3.297 1.00 95.50 100 ALA A N 1
ATOM 784 C CA . ALA A 1 100 ? 5.470 4.887 -3.015 1.00 95.50 100 ALA A CA 1
ATOM 785 C C . ALA A 1 100 ? 4.525 3.799 -3.531 1.00 95.50 100 ALA A C 1
ATOM 787 O O . ALA A 1 100 ? 4.909 2.861 -4.230 1.00 95.50 100 ALA A O 1
ATOM 788 N N . VAL A 1 101 ? 3.261 3.943 -3.143 1.00 95.62 101 VAL A N 1
ATOM 789 C CA . VAL A 1 101 ? 2.141 3.118 -3.589 1.00 95.62 101 VAL A CA 1
ATOM 790 C C . VAL A 1 101 ? 1.179 3.985 -4.406 1.00 95.62 101 VAL A C 1
ATOM 792 O O . VAL A 1 101 ? 0.800 5.057 -3.925 1.00 95.62 101 VAL A O 1
ATOM 795 N N . PRO A 1 102 ? 0.777 3.565 -5.620 1.00 94.38 102 PRO A N 1
ATOM 796 C CA . PRO A 1 102 ? -0.292 4.230 -6.355 1.00 94.38 102 PRO A CA 1
ATOM 797 C C . PRO A 1 102 ? -1.576 4.227 -5.530 1.00 94.38 102 PRO A C 1
ATOM 799 O O . PRO A 1 102 ? -1.944 3.195 -4.972 1.00 94.38 102 PRO A O 1
ATOM 802 N N . ARG A 1 103 ? -2.262 5.366 -5.439 1.00 90.62 103 ARG A N 1
ATOM 803 C CA . ARG A 1 103 ? -3.497 5.526 -4.647 1.00 90.62 103 ARG A CA 1
ATOM 804 C C . ARG A 1 103 ? -4.756 5.490 -5.501 1.00 90.62 103 ARG A C 1
ATOM 806 O O . ARG A 1 103 ? -5.859 5.342 -4.976 1.00 90.62 103 ARG A O 1
ATOM 813 N N . THR A 1 104 ? -4.596 5.633 -6.812 1.00 89.19 104 THR A N 1
ATOM 814 C CA . THR A 1 104 ? -5.692 5.718 -7.773 1.00 89.19 104 THR A CA 1
ATOM 815 C C . THR A 1 104 ? -5.405 4.870 -9.011 1.00 89.19 104 THR A C 1
ATOM 817 O O . THR A 1 104 ? -4.255 4.567 -9.331 1.00 89.19 104 THR A O 1
ATOM 820 N N . GLY A 1 105 ? -6.459 4.505 -9.745 1.00 88.81 105 GLY A N 1
ATOM 821 C CA . GLY A 1 105 ? -6.327 3.801 -11.025 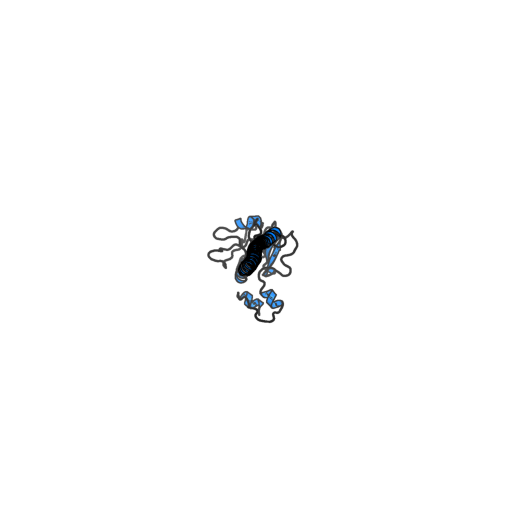1.00 88.81 105 GLY A CA 1
ATOM 822 C C . GLY A 1 105 ? -5.421 4.531 -12.031 1.00 88.81 105 GLY A C 1
ATOM 823 O O . GLY A 1 105 ? -4.527 3.895 -12.587 1.00 88.81 105 GLY A O 1
ATOM 824 N N . PRO A 1 106 ? -5.573 5.853 -12.243 1.00 89.69 106 PRO A N 1
ATOM 825 C CA . PRO A 1 106 ? -4.676 6.614 -13.113 1.00 89.69 106 PRO A CA 1
ATOM 826 C C . PRO A 1 106 ? -3.207 6.609 -12.670 1.00 89.69 106 PRO A C 1
ATOM 828 O O . PRO A 1 106 ? -2.328 6.451 -13.516 1.00 89.69 106 PRO A O 1
ATOM 831 N N . GLU A 1 107 ? -2.919 6.709 -11.368 1.00 92.69 107 GLU A N 1
ATOM 832 C CA . GLU A 1 107 ? -1.544 6.567 -10.858 1.00 92.69 107 GLU A CA 1
ATOM 833 C C . GLU A 1 107 ? -0.980 5.171 -11.143 1.00 92.69 107 GLU A C 1
ATOM 835 O O . GLU A 1 107 ? 0.145 5.045 -11.624 1.00 92.69 107 GLU A O 1
ATOM 840 N N . GLN A 1 108 ? -1.778 4.121 -10.920 1.00 93.50 108 GLN A N 1
ATOM 841 C CA . GLN A 1 108 ? -1.383 2.747 -11.232 1.00 93.50 108 GLN A CA 1
ATOM 842 C C . GLN A 1 108 ? -1.063 2.594 -12.719 1.00 93.50 108 GLN A C 1
ATOM 844 O O . GLN A 1 108 ? -0.052 1.999 -13.079 1.00 93.50 108 GLN A O 1
ATOM 849 N N . MET A 1 109 ? -1.889 3.147 -13.606 1.00 91.94 109 MET A N 1
ATOM 850 C CA . MET A 1 109 ? -1.614 3.102 -15.042 1.00 91.94 109 MET A CA 1
ATOM 851 C C . MET A 1 109 ? -0.331 3.837 -15.414 1.00 91.94 109 MET A C 1
ATOM 853 O O . MET A 1 109 ? 0.445 3.322 -16.219 1.00 91.94 109 MET A O 1
ATOM 857 N N . ALA A 1 110 ? -0.091 5.009 -14.824 1.00 94.38 110 ALA A N 1
ATOM 858 C CA . ALA A 1 110 ? 1.131 5.766 -15.050 1.00 94.38 110 ALA A CA 1
ATOM 859 C C . ALA A 1 110 ? 2.373 4.968 -14.617 1.00 94.38 110 ALA A C 1
ATOM 861 O O . ALA A 1 110 ? 3.319 4.840 -15.396 1.00 94.38 110 ALA A O 1
ATOM 862 N N . MET A 1 111 ? 2.326 4.333 -13.442 1.00 95.62 111 MET A N 1
ATOM 863 C CA . MET A 1 111 ? 3.374 3.424 -12.967 1.00 95.62 111 MET A CA 1
ATOM 864 C C . MET A 1 111 ? 3.598 2.250 -13.928 1.00 95.62 111 MET A C 1
ATOM 866 O O . MET A 1 111 ? 4.731 1.953 -14.302 1.00 95.62 111 MET A O 1
ATOM 870 N N . MET A 1 112 ? 2.525 1.604 -14.385 1.00 95.38 112 MET A N 1
ATOM 871 C CA . MET A 1 112 ? 2.611 0.468 -15.307 1.00 95.38 112 MET A CA 1
ATOM 872 C C . MET A 1 112 ? 3.159 0.875 -16.679 1.00 95.38 112 MET A C 1
ATOM 874 O O . MET A 1 112 ? 3.885 0.109 -17.310 1.00 95.38 112 MET A O 1
ATOM 878 N N . ASN A 1 113 ? 2.858 2.086 -17.148 1.00 95.38 113 ASN A N 1
ATOM 879 C CA . ASN A 1 113 ? 3.452 2.636 -18.364 1.00 95.38 113 ASN A CA 1
ATOM 880 C C . ASN A 1 113 ? 4.948 2.910 -18.183 1.00 95.38 113 ASN A C 1
ATOM 882 O O . ASN A 1 113 ? 5.724 2.572 -19.076 1.00 95.38 113 ASN A O 1
ATOM 886 N N . ALA A 1 114 ? 5.366 3.428 -17.025 1.00 96.12 114 ALA A N 1
ATOM 887 C CA . ALA A 1 114 ? 6.779 3.597 -16.696 1.00 96.12 114 ALA A CA 1
ATOM 888 C C . ALA A 1 114 ? 7.524 2.249 -16.650 1.00 96.12 114 ALA A C 1
ATOM 890 O O . ALA A 1 114 ? 8.618 2.134 -17.196 1.00 96.12 114 ALA A O 1
ATOM 891 N N . MET A 1 115 ? 6.907 1.201 -16.092 1.00 96.88 115 MET A N 1
ATOM 892 C CA . MET A 1 115 ? 7.446 -0.168 -16.118 1.00 96.88 115 MET A CA 1
ATOM 893 C C . MET A 1 115 ? 7.619 -0.699 -17.545 1.00 96.88 115 MET A C 1
ATOM 895 O O . MET A 1 115 ? 8.678 -1.237 -17.866 1.00 96.88 115 MET A O 1
ATOM 899 N N . ARG A 1 116 ? 6.628 -0.499 -18.427 1.00 95.94 116 ARG A N 1
ATOM 900 C CA . ARG A 1 116 ? 6.740 -0.878 -19.849 1.00 95.94 116 ARG A CA 1
ATOM 901 C C . ARG A 1 116 ? 7.849 -0.105 -20.557 1.00 95.94 116 ARG A C 1
ATOM 903 O O . ARG A 1 116 ? 8.633 -0.712 -21.277 1.00 95.94 116 ARG A O 1
ATOM 910 N N . ALA A 1 117 ? 7.936 1.205 -20.332 1.00 95.56 117 ALA A N 1
ATOM 911 C CA . ALA A 1 117 ? 8.969 2.055 -20.921 1.00 95.56 117 ALA A CA 1
ATOM 912 C C . ALA A 1 117 ? 10.382 1.662 -20.454 1.00 95.56 117 ALA A C 1
ATOM 914 O O . ALA A 1 117 ? 11.321 1.698 -21.243 1.00 95.56 117 ALA A O 1
ATOM 915 N N . ALA A 1 118 ? 10.521 1.233 -19.197 1.00 95.12 118 ALA A N 1
ATOM 916 C CA . ALA A 1 118 ? 11.769 0.722 -18.633 1.00 95.12 118 ALA A CA 1
ATOM 917 C C . ALA A 1 118 ? 12.054 -0.753 -18.983 1.00 95.12 118 ALA A C 1
ATOM 919 O O . ALA A 1 118 ? 13.085 -1.279 -18.573 1.00 95.12 118 ALA A O 1
ATOM 920 N N . ASN A 1 119 ? 11.157 -1.428 -19.714 1.00 95.44 119 ASN A N 1
ATOM 921 C CA . ASN A 1 119 ? 11.216 -2.862 -20.012 1.00 95.44 119 ASN A CA 1
ATOM 922 C C . ASN A 1 119 ? 11.347 -3.753 -18.755 1.00 95.44 119 ASN A C 1
ATOM 924 O O . ASN A 1 119 ? 12.056 -4.759 -18.746 1.00 95.44 119 ASN A O 1
ATOM 928 N N . VAL A 1 120 ? 10.651 -3.375 -17.681 1.00 95.81 120 VAL A N 1
ATOM 929 C CA . VAL A 1 120 ? 10.636 -4.086 -16.398 1.00 95.81 120 VAL A CA 1
ATOM 930 C C . VAL A 1 120 ? 9.322 -4.844 -16.247 1.00 95.81 120 VAL A C 1
ATOM 932 O O . VAL A 1 120 ? 8.240 -4.261 -16.292 1.00 95.81 120 VAL A O 1
ATOM 935 N N . SER A 1 121 ? 9.402 -6.157 -16.030 1.00 96.06 121 SER A N 1
ATOM 936 C CA . SER A 1 121 ? 8.221 -7.019 -15.891 1.00 96.06 121 SER A CA 1
ATOM 937 C C . SER A 1 121 ? 7.588 -6.970 -14.499 1.00 96.06 121 SER A C 1
ATOM 939 O O . SER A 1 121 ? 6.376 -7.171 -14.380 1.00 96.06 121 SER A O 1
ATOM 941 N N . ALA A 1 122 ? 8.394 -6.702 -13.469 1.00 97.19 122 ALA A N 1
ATOM 942 C CA . ALA A 1 122 ? 8.002 -6.746 -12.069 1.00 97.19 122 ALA A CA 1
ATOM 943 C C . ALA A 1 122 ? 8.707 -5.657 -11.252 1.00 97.19 122 ALA A C 1
ATOM 945 O O . ALA A 1 122 ? 9.924 -5.490 -11.359 1.00 97.19 122 ALA A O 1
ATOM 946 N N . ALA A 1 123 ? 7.952 -4.938 -10.424 1.00 97.75 123 ALA A N 1
ATOM 947 C CA . ALA A 1 123 ? 8.486 -3.889 -9.564 1.00 97.75 123 ALA A CA 1
ATOM 948 C C . ALA A 1 123 ? 7.768 -3.859 -8.214 1.00 97.75 123 ALA A C 1
ATOM 950 O O . ALA A 1 123 ? 6.559 -4.091 -8.128 1.00 97.75 123 ALA A O 1
ATOM 951 N N . TRP A 1 124 ? 8.524 -3.560 -7.164 1.00 98.06 124 TRP A N 1
ATOM 952 C CA . TRP A 1 124 ? 7.998 -3.315 -5.838 1.00 98.06 124 TRP A CA 1
ATOM 953 C C . TRP A 1 124 ? 7.084 -2.099 -5.831 1.00 98.06 124 TRP A C 1
ATOM 955 O O . TRP A 1 124 ? 7.396 -1.061 -6.418 1.00 98.06 124 TRP A O 1
ATOM 965 N N . VAL A 1 125 ? 5.981 -2.242 -5.104 1.00 96.75 125 VAL A N 1
ATOM 966 C CA . VAL A 1 125 ? 5.046 -1.176 -4.745 1.00 96.75 125 VAL A CA 1
ATOM 967 C C . VAL A 1 125 ? 5.148 -0.997 -3.239 1.00 96.75 125 VAL A C 1
ATOM 969 O O . VAL A 1 125 ? 5.198 -2.005 -2.541 1.00 96.75 125 VAL A O 1
ATOM 972 N N . ASN A 1 126 ? 5.183 0.233 -2.715 1.00 96.88 126 ASN A N 1
ATOM 973 C CA . ASN A 1 126 ? 5.397 0.466 -1.280 1.00 96.88 126 ASN A CA 1
ATOM 974 C C . ASN A 1 126 ? 4.163 0.118 -0.432 1.00 96.88 126 ASN A C 1
ATOM 976 O O . ASN A 1 126 ? 3.491 0.992 0.113 1.00 96.88 126 ASN A O 1
ATOM 980 N N . PHE A 1 127 ? 3.833 -1.167 -0.363 1.00 96.44 127 PHE A N 1
ATOM 981 C CA . PHE A 1 127 ? 2.684 -1.684 0.352 1.00 96.44 127 PHE A CA 1
ATOM 982 C C . PHE A 1 127 ? 2.985 -3.088 0.870 1.00 96.44 127 PHE A C 1
ATOM 984 O O . PHE A 1 127 ? 3.332 -3.986 0.099 1.00 96.44 127 PHE A O 1
ATOM 991 N N . MET A 1 128 ? 2.870 -3.282 2.180 1.00 94.38 128 MET A N 1
ATOM 992 C CA . MET A 1 128 ? 3.185 -4.550 2.824 1.00 94.38 128 MET A CA 1
ATOM 993 C C . MET A 1 128 ? 2.186 -4.920 3.910 1.00 94.38 128 MET A C 1
ATOM 995 O O . MET A 1 128 ? 1.566 -4.058 4.528 1.00 94.38 128 MET A O 1
ATOM 999 N N . ARG A 1 129 ? 2.069 -6.214 4.176 1.00 93.38 129 ARG A N 1
ATOM 1000 C CA . ARG A 1 129 ? 1.257 -6.777 5.244 1.00 93.38 129 ARG A CA 1
ATOM 1001 C C . ARG A 1 129 ? 2.051 -6.855 6.542 1.00 93.38 129 ARG A C 1
ATOM 1003 O O . ARG A 1 129 ? 3.121 -7.455 6.579 1.00 93.38 129 ARG A O 1
ATOM 1010 N N . VAL A 1 130 ? 1.484 -6.304 7.609 1.00 91.25 130 VAL A N 1
ATOM 1011 C CA . VAL A 1 130 ? 2.052 -6.323 8.973 1.00 91.25 130 VAL A CA 1
ATOM 1012 C C . VAL A 1 130 ? 1.309 -7.315 9.866 1.00 91.25 130 VAL A C 1
ATOM 1014 O O . VAL A 1 130 ? 1.886 -7.895 10.780 1.00 91.25 130 VAL A O 1
ATOM 1017 N N . SER A 1 131 ? 0.022 -7.544 9.599 1.00 86.94 131 SER A N 1
ATOM 1018 C CA . SER A 1 131 ? -0.800 -8.543 10.288 1.00 86.94 131 SER A CA 1
ATOM 1019 C C . SER A 1 131 ? -1.857 -9.112 9.342 1.00 86.94 131 SER A C 1
ATOM 1021 O O . SER A 1 131 ? -2.015 -8.623 8.226 1.00 86.94 131 SER A O 1
ATOM 1023 N N . THR A 1 132 ? -2.617 -10.119 9.778 1.00 82.56 132 THR A N 1
ATOM 1024 C CA . THR A 1 132 ? -3.645 -10.808 8.972 1.00 82.56 132 THR A CA 1
ATOM 1025 C C . THR A 1 132 ? -4.563 -9.879 8.193 1.00 82.56 132 THR A C 1
ATOM 1027 O O . THR A 1 132 ? -4.882 -10.150 7.041 1.00 82.56 132 THR A O 1
ATOM 1030 N N . LEU A 1 133 ? -4.969 -8.773 8.811 1.00 83.25 133 LEU A N 1
ATOM 1031 C CA . LEU A 1 133 ? -5.934 -7.838 8.239 1.00 83.25 133 LEU A CA 1
ATOM 1032 C C . LEU A 1 133 ? -5.322 -6.471 7.939 1.00 83.25 133 LEU A C 1
ATOM 1034 O O . LEU A 1 133 ? -6.063 -5.548 7.617 1.00 83.25 133 LEU A O 1
ATOM 1038 N N . CYS A 1 134 ? -4.001 -6.318 8.066 1.00 89.19 134 CYS A N 1
ATOM 1039 C CA . CYS A 1 134 ? -3.373 -5.010 7.993 1.00 89.19 134 CYS A CA 1
ATOM 1040 C C . CYS A 1 134 ? -2.275 -4.912 6.949 1.00 89.19 134 CYS A C 1
ATOM 1042 O O . CYS A 1 134 ? -1.219 -5.533 7.072 1.00 89.19 134 CYS A O 1
ATOM 1044 N N . TRP A 1 135 ? -2.530 -4.039 5.983 1.00 92.19 135 TRP A N 1
ATOM 1045 C CA . TRP A 1 135 ? -1.599 -3.571 4.976 1.00 92.19 135 TRP A CA 1
ATOM 1046 C C . TRP A 1 135 ? -1.249 -2.098 5.191 1.00 92.19 135 TRP A C 1
ATOM 1048 O O . TRP A 1 135 ? -2.131 -1.263 5.419 1.00 92.19 135 TRP A O 1
ATOM 1058 N N . VAL A 1 136 ? 0.034 -1.778 5.105 1.00 94.62 136 VAL A N 1
ATOM 1059 C CA . VAL A 1 136 ? 0.584 -0.445 5.355 1.00 94.62 136 VAL A CA 1
ATOM 1060 C C . VAL A 1 136 ? 1.567 -0.059 4.261 1.00 94.62 136 VAL A C 1
ATOM 1062 O O . VAL A 1 136 ? 2.117 -0.913 3.567 1.00 94.62 136 VAL A O 1
ATOM 1065 N N . GLN A 1 137 ? 1.792 1.242 4.122 1.00 94.25 137 GLN A N 1
ATOM 1066 C CA . GLN A 1 137 ? 2.889 1.777 3.327 1.00 94.25 137 GLN A CA 1
ATOM 1067 C C . GLN A 1 137 ? 4.156 1.819 4.187 1.00 94.25 137 GLN A C 1
ATOM 1069 O O . GLN A 1 137 ? 4.096 2.285 5.321 1.00 94.25 137 GLN A O 1
ATOM 1074 N N . GLY A 1 138 ? 5.290 1.399 3.630 1.00 91.38 138 GLY A N 1
ATOM 1075 C CA . GLY A 1 138 ? 6.600 1.471 4.274 1.00 91.38 138 GLY A CA 1
ATOM 1076 C C . GLY A 1 138 ? 7.029 0.181 4.970 1.00 91.38 138 GLY A C 1
ATOM 1077 O O . GLY A 1 138 ? 6.210 -0.614 5.429 1.00 91.38 138 GLY A O 1
ATOM 1078 N N . TRP A 1 139 ? 8.347 -0.010 5.068 1.00 90.62 139 TRP A N 1
ATOM 1079 C CA . TRP A 1 139 ? 8.952 -1.068 5.878 1.00 90.62 139 TRP A CA 1
ATOM 1080 C C . TRP A 1 139 ? 8.849 -0.741 7.372 1.00 90.62 139 TRP A C 1
ATOM 1082 O O . TRP A 1 139 ? 9.004 0.414 7.765 1.00 90.62 139 TRP A O 1
ATOM 1092 N N . ASN A 1 140 ? 8.629 -1.760 8.210 1.00 88.62 140 ASN A N 1
ATOM 1093 C CA . ASN A 1 140 ? 8.586 -1.635 9.675 1.00 88.62 140 ASN A CA 1
ATOM 1094 C C . ASN A 1 140 ? 7.595 -0.568 10.187 1.00 88.62 140 ASN A C 1
ATOM 1096 O O . ASN A 1 140 ? 7.849 0.120 11.173 1.00 88.62 140 ASN A O 1
ATOM 1100 N N . THR A 1 141 ? 6.478 -0.399 9.480 1.00 89.56 141 THR A N 1
ATOM 1101 C CA . THR A 1 141 ? 5.422 0.540 9.867 1.00 89.56 141 THR A CA 1
ATOM 1102 C C . THR A 1 141 ? 4.386 -0.177 10.725 1.00 89.56 141 THR A C 1
ATOM 1104 O O . THR A 1 141 ? 3.973 -1.293 10.413 1.00 89.56 141 THR A O 1
ATOM 1107 N N . GLU A 1 142 ? 3.963 0.449 11.820 1.00 89.31 142 GLU A N 1
ATOM 1108 C CA . GLU A 1 142 ? 2.918 -0.102 12.681 1.00 89.31 142 GLU A CA 1
ATOM 1109 C C . GLU A 1 142 ? 1.544 -0.007 12.014 1.00 89.31 142 GLU A C 1
ATOM 1111 O O . GLU A 1 142 ? 1.259 0.905 11.237 1.00 89.31 142 GLU A O 1
ATOM 1116 N N . CYS A 1 143 ? 0.663 -0.954 12.330 1.00 90.25 143 CYS A N 1
ATOM 1117 C CA . CYS A 1 143 ? -0.672 -0.968 11.758 1.00 90.25 143 CYS A CA 1
ATOM 1118 C C . CYS A 1 143 ? -1.570 0.114 12.396 1.00 90.25 143 CYS A C 1
ATOM 1120 O O . CYS A 1 143 ? -1.872 0.020 13.588 1.00 90.25 143 CYS A O 1
ATOM 1122 N N . PRO A 1 144 ? -2.085 1.095 11.628 1.00 85.44 144 PRO A N 1
ATOM 1123 C CA . PRO A 1 144 ? -2.813 2.226 12.204 1.00 85.44 144 PRO A CA 1
ATOM 1124 C C . PRO A 1 144 ? -4.289 1.928 12.512 1.00 85.44 144 PRO A C 1
ATOM 1126 O O . PRO A 1 144 ? -4.954 2.732 13.162 1.00 85.44 144 PRO A O 1
ATOM 1129 N N . TYR A 1 145 ? -4.824 0.798 12.038 1.00 79.38 145 TYR A N 1
ATOM 1130 C CA . TYR A 1 145 ? -6.250 0.453 12.135 1.00 79.38 145 TYR A CA 1
ATOM 1131 C C . TYR A 1 145 ? -6.521 -0.935 12.730 1.00 79.38 145 TYR A C 1
ATOM 1133 O O . TYR A 1 145 ? -7.627 -1.460 12.594 1.00 79.38 145 TYR A O 1
ATOM 1141 N N . ILE A 1 146 ? -5.554 -1.535 13.434 1.00 67.88 146 ILE A N 1
ATOM 1142 C CA . ILE A 1 146 ? -5.869 -2.676 14.301 1.00 67.88 146 ILE A CA 1
ATOM 1143 C C . ILE A 1 146 ? -6.656 -2.169 15.502 1.00 67.88 146 ILE A C 1
ATOM 1145 O O . ILE A 1 146 ? -6.117 -1.631 16.466 1.00 67.88 146 ILE A O 1
ATOM 1149 N N . PHE A 1 147 ? -7.964 -2.377 15.442 1.00 59.59 147 PHE A N 1
ATOM 1150 C CA . PHE A 1 147 ? -8.808 -2.323 16.616 1.00 59.59 147 PHE A CA 1
ATOM 1151 C C . PHE A 1 147 ? -8.516 -3.576 17.438 1.00 59.59 147 PHE A C 1
ATOM 1153 O O . PHE A 1 147 ? -9.075 -4.641 17.176 1.00 59.59 147 PHE A O 1
ATOM 1160 N N . THR A 1 148 ? -7.624 -3.488 18.425 1.00 58.84 148 THR A N 1
ATOM 1161 C CA . THR A 1 148 ? -7.631 -4.520 19.462 1.00 58.84 148 THR A CA 1
ATOM 1162 C C . THR A 1 148 ? -8.982 -4.424 20.173 1.00 58.84 148 THR A C 1
ATOM 1164 O O . THR A 1 148 ? -9.509 -3.329 20.411 1.00 58.84 148 THR A O 1
ATOM 1167 N N . THR A 1 149 ? -9.591 -5.573 20.456 1.00 58.88 149 THR A N 1
ATOM 1168 C CA . THR A 1 149 ? -10.863 -5.669 21.190 1.00 58.88 149 THR A CA 1
ATOM 1169 C C . THR A 1 149 ? -10.832 -4.836 22.470 1.00 58.88 149 THR A C 1
ATOM 1171 O O . THR A 1 149 ? -11.828 -4.209 22.805 1.00 58.88 149 THR A O 1
ATOM 1174 N N . GLU A 1 150 ? -9.666 -4.741 23.110 1.00 59.94 150 GLU A N 1
ATOM 1175 C CA . GLU A 1 150 ? -9.346 -3.882 24.253 1.00 59.94 150 GLU A CA 1
ATOM 1176 C C . GLU A 1 150 ? -9.723 -2.403 24.038 1.00 59.94 150 GLU A C 1
ATOM 1178 O O . GLU A 1 150 ? -10.390 -1.817 24.887 1.00 59.94 150 GLU A O 1
ATOM 1183 N N . VAL A 1 151 ? -9.368 -1.779 22.904 1.00 62.03 151 VAL A N 1
ATOM 1184 C CA . VAL A 1 151 ? -9.634 -0.338 22.686 1.00 62.03 151 VAL A CA 1
ATOM 1185 C C . VAL A 1 151 ? -11.102 -0.077 22.358 1.00 62.03 151 VAL A C 1
ATOM 1187 O O . VAL A 1 151 ? -11.674 0.924 22.800 1.00 62.03 151 VAL A O 1
ATOM 1190 N N . LEU A 1 152 ? -11.731 -0.979 21.597 1.00 63.56 152 LEU A N 1
ATOM 1191 C CA . LEU A 1 152 ? -13.168 -0.930 21.305 1.00 63.56 152 LEU A CA 1
ATOM 1192 C C . LEU A 1 152 ? -13.982 -1.128 22.584 1.00 63.56 152 LEU A C 1
ATOM 1194 O O . LEU A 1 152 ? -14.895 -0.349 22.855 1.00 63.56 152 LEU A O 1
ATOM 1198 N N . LEU A 1 153 ? -13.610 -2.116 23.398 1.00 63.69 153 LEU A N 1
ATOM 1199 C CA . LEU A 1 153 ? -14.250 -2.400 24.672 1.00 63.69 153 LEU A CA 1
ATOM 1200 C C . LEU A 1 153 ? -14.018 -1.254 25.662 1.00 63.69 153 LEU A C 1
ATOM 1202 O O . LEU A 1 153 ? -14.975 -0.806 26.274 1.00 63.69 153 LEU A O 1
ATOM 1206 N N . ALA A 1 154 ? -12.814 -0.686 25.760 1.00 63.88 154 ALA A N 1
ATOM 1207 C CA . ALA A 1 154 ? -12.546 0.470 26.616 1.00 63.88 154 ALA A CA 1
ATOM 1208 C C . ALA A 1 154 ? -13.325 1.726 26.183 1.00 63.88 154 ALA A C 1
ATOM 1210 O O . ALA A 1 154 ? -13.845 2.449 27.035 1.00 63.88 154 ALA A O 1
ATOM 1211 N N . ARG A 1 155 ? -13.472 1.984 24.873 1.00 62.97 155 ARG A N 1
ATOM 1212 C CA . ARG A 1 155 ? -14.320 3.083 24.369 1.00 62.97 155 ARG A CA 1
ATOM 1213 C C . ARG A 1 155 ? -15.805 2.840 24.638 1.00 62.97 155 ARG A C 1
ATOM 1215 O O . ARG A 1 155 ? -16.487 3.763 25.079 1.00 62.97 155 ARG A O 1
ATOM 1222 N N . LEU A 1 156 ? -16.300 1.623 24.408 1.00 61.50 156 LEU A N 1
ATOM 1223 C CA . LEU A 1 156 ? -17.703 1.258 24.634 1.00 61.50 156 LEU A CA 1
ATOM 1224 C C . LEU A 1 156 ? -18.049 1.243 26.131 1.00 61.50 156 LEU A C 1
ATOM 1226 O O . LEU A 1 156 ? -19.042 1.840 26.544 1.00 61.50 156 LEU A O 1
ATOM 1230 N N . LEU A 1 157 ? -17.204 0.638 26.965 1.00 60.75 157 LEU A N 1
ATOM 1231 C CA . LEU A 1 157 ? -17.358 0.630 28.420 1.00 60.75 157 LEU A CA 1
ATOM 1232 C C . LEU A 1 157 ? -17.208 2.039 29.005 1.00 60.75 157 LEU A C 1
ATOM 1234 O O . LEU A 1 157 ? -18.016 2.441 29.838 1.00 60.75 157 LEU A O 1
ATOM 1238 N N . GLY A 1 158 ? -16.228 2.823 28.545 1.00 63.09 158 GLY A N 1
ATOM 1239 C CA . GLY A 1 158 ? -15.978 4.177 29.042 1.00 63.09 158 GLY A CA 1
ATOM 1240 C C . GLY A 1 158 ? -17.112 5.164 28.744 1.00 63.09 158 GLY A C 1
ATOM 1241 O O . GLY A 1 158 ? -17.401 6.033 29.572 1.00 63.09 158 GLY A O 1
ATOM 1242 N N . ALA A 1 159 ? -17.785 5.022 27.599 1.00 65.31 159 ALA A N 1
ATOM 1243 C CA . ALA A 1 159 ? -18.959 5.824 27.261 1.00 65.31 159 ALA A CA 1
ATOM 1244 C C . ALA A 1 159 ? -20.179 5.447 28.124 1.00 65.31 159 ALA A C 1
ATOM 1246 O O . ALA A 1 159 ? -20.847 6.326 28.674 1.00 65.31 159 ALA A O 1
ATOM 1247 N N . ASN A 1 160 ? -20.416 4.146 28.317 1.00 73.19 160 ASN A N 1
ATOM 1248 C CA . ASN A 1 160 ? -21.586 3.641 29.039 1.00 73.19 160 ASN A CA 1
ATOM 1249 C C . ASN A 1 160 ? -21.487 3.839 30.561 1.00 73.19 160 ASN A C 1
ATOM 1251 O O . ASN A 1 160 ? -22.483 4.158 31.213 1.00 73.19 160 ASN A O 1
ATOM 1255 N N . LEU A 1 161 ? -20.289 3.716 31.144 1.00 79.56 161 LEU A N 1
ATOM 1256 C CA . LEU A 1 161 ? -20.100 3.836 32.593 1.00 79.56 161 LEU A CA 1
ATOM 1257 C C . LEU A 1 161 ? -20.377 5.264 33.094 1.00 79.56 161 LEU A C 1
ATOM 1259 O O . LEU A 1 161 ? -21.031 5.449 34.119 1.00 79.56 161 LEU A O 1
ATOM 1263 N N . LYS A 1 162 ? -19.941 6.286 32.342 1.00 80.44 162 LYS A N 1
ATOM 1264 C CA . LYS A 1 162 ? -20.185 7.701 32.683 1.00 80.44 162 LYS A CA 1
ATOM 1265 C C . LYS A 1 162 ? -21.674 8.045 32.665 1.00 80.44 162 LYS A C 1
ATOM 1267 O O . LYS A 1 162 ? -22.158 8.712 33.578 1.00 80.44 162 LYS A O 1
ATOM 1272 N N . GLN A 1 163 ? -22.398 7.568 31.652 1.00 81.44 163 GLN A N 1
ATOM 1273 C CA . GLN A 1 163 ? -23.843 7.777 31.550 1.00 81.44 163 GLN A CA 1
ATOM 1274 C C . GLN A 1 163 ? -24.598 7.042 32.668 1.00 81.44 163 GLN A C 1
ATOM 1276 O O . GLN A 1 163 ? -25.491 7.623 33.283 1.00 81.44 163 GLN A O 1
ATOM 1281 N N . GLY A 1 164 ? -24.189 5.813 33.002 1.00 86.75 164 GLY A N 1
ATOM 1282 C CA . GLY A 1 164 ? -24.776 5.047 34.104 1.00 86.75 164 GLY A CA 1
ATOM 1283 C C . GLY A 1 164 ? -24.614 5.724 35.469 1.00 86.75 164 GLY A C 1
ATOM 1284 O O . GLY A 1 164 ? -25.583 5.833 36.221 1.00 86.75 164 GLY A O 1
ATOM 1285 N N . ILE A 1 165 ? -23.420 6.247 35.773 1.00 90.88 165 ILE A N 1
ATOM 1286 C CA . ILE A 1 165 ? -23.153 6.971 37.030 1.00 90.88 165 ILE A CA 1
ATOM 1287 C C . ILE A 1 165 ? -24.015 8.235 37.131 1.00 90.88 165 ILE A C 1
ATOM 1289 O O . ILE A 1 165 ? -24.571 8.513 38.194 1.00 90.88 165 ILE A O 1
ATOM 1293 N N . LEU A 1 166 ? -24.171 8.978 36.031 1.00 91.31 166 LEU A N 1
ATOM 1294 C CA . LEU A 1 166 ? -25.008 10.177 36.004 1.00 91.31 166 LEU A CA 1
ATOM 1295 C C . LEU A 1 166 ? -26.476 9.849 36.316 1.00 91.31 166 LEU A C 1
ATOM 1297 O O . LEU A 1 166 ? -27.091 10.517 37.146 1.00 91.31 166 LEU A O 1
ATOM 1301 N N . ILE A 1 167 ? -27.025 8.799 35.696 1.00 91.19 167 ILE A N 1
ATOM 1302 C CA . ILE A 1 167 ? -28.411 8.363 35.924 1.00 91.19 167 ILE A CA 1
ATOM 1303 C C . ILE A 1 167 ? -28.604 7.905 37.374 1.00 91.19 167 ILE A C 1
ATOM 1305 O O . ILE A 1 167 ? -29.575 8.308 38.015 1.00 91.19 167 ILE A O 1
ATOM 1309 N N . LEU A 1 168 ? -27.665 7.125 37.922 1.00 94.38 168 LEU A N 1
ATOM 1310 C CA . LEU A 1 168 ? -27.699 6.698 39.325 1.00 94.38 168 LEU A CA 1
ATOM 1311 C C . LEU A 1 168 ? -27.662 7.885 40.292 1.00 94.38 168 LEU A C 1
ATOM 1313 O O . LEU A 1 168 ? -28.406 7.903 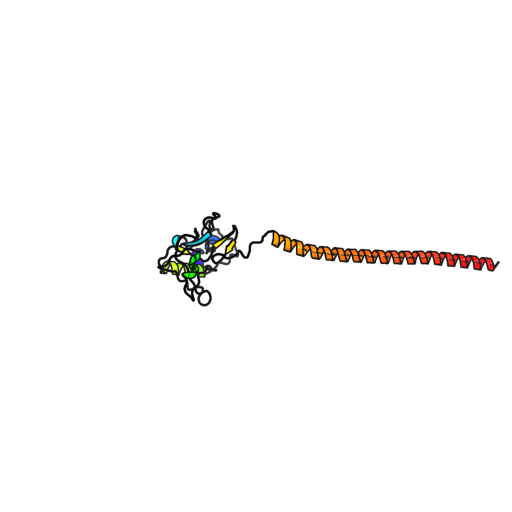41.272 1.00 94.38 168 LEU A O 1
ATOM 1317 N N . PHE A 1 169 ? -26.837 8.894 40.009 1.00 95.94 169 PHE A N 1
ATOM 1318 C CA . PHE A 1 169 ? -26.745 10.096 40.832 1.00 95.94 169 PHE A CA 1
ATOM 1319 C C . PHE A 1 169 ? -28.047 10.909 40.803 1.00 95.94 169 PHE A C 1
ATOM 1321 O O . PHE A 1 169 ? -28.560 11.294 41.854 1.00 95.94 169 PHE A O 1
ATOM 1328 N N . ILE A 1 170 ? -28.632 11.108 39.617 1.00 95.56 170 ILE A N 1
ATOM 1329 C CA . ILE A 1 170 ? -29.929 11.785 39.457 1.00 95.56 170 ILE A CA 1
ATOM 1330 C C . ILE A 1 170 ? -31.034 11.013 40.191 1.00 95.56 170 ILE A C 1
ATOM 1332 O O . ILE A 1 170 ? -31.839 11.616 40.903 1.00 95.56 170 ILE A O 1
ATOM 1336 N N . PHE A 1 171 ? -31.053 9.683 40.077 1.00 95.62 171 PHE A N 1
ATOM 1337 C CA . PHE A 1 171 ? -32.024 8.833 40.762 1.00 95.62 171 PHE A CA 1
ATOM 1338 C C . PHE A 1 171 ? -31.886 8.913 42.290 1.00 95.62 171 PHE A C 1
ATOM 1340 O O . PHE A 1 171 ? -32.882 9.078 42.995 1.00 95.62 171 PHE A O 1
ATOM 1347 N N . ALA A 1 172 ? -30.657 8.889 42.813 1.00 96.56 172 ALA A N 1
ATOM 1348 C CA . ALA A 1 172 ? -30.396 9.051 44.241 1.00 96.56 172 ALA A CA 1
ATOM 1349 C C . ALA A 1 172 ? -30.850 10.427 44.763 1.00 96.56 172 ALA A C 1
ATOM 1351 O O . ALA A 1 172 ? -31.476 10.510 45.824 1.00 96.56 172 ALA A O 1
ATOM 1352 N N . LEU A 1 173 ? -30.601 11.504 44.007 1.00 96.69 173 LEU A N 1
ATOM 1353 C CA . LEU A 1 173 ? -31.094 12.845 44.340 1.00 96.69 173 LEU A CA 1
ATOM 1354 C C . LEU A 1 173 ? -32.625 12.911 44.334 1.00 96.69 173 LEU A C 1
ATOM 1356 O O . LEU A 1 173 ? -33.213 13.507 45.240 1.00 96.69 173 LEU A O 1
ATOM 1360 N N . PHE A 1 174 ? -33.274 12.275 43.356 1.00 96.38 174 PHE A N 1
ATOM 1361 C CA . PHE A 1 174 ? -34.731 12.212 43.271 1.00 96.38 174 PHE A CA 1
ATOM 1362 C C . PHE A 1 174 ? -35.338 11.474 44.471 1.00 96.38 174 PHE A C 1
ATOM 1364 O O . PHE A 1 174 ? -36.255 11.992 45.111 1.00 96.38 174 PHE A O 1
ATOM 1371 N N . LEU A 1 175 ? -34.779 10.318 44.846 1.00 95.25 175 LEU A N 1
ATOM 1372 C CA . LEU A 1 175 ? -35.207 9.574 46.032 1.00 95.25 175 LEU A CA 1
ATOM 1373 C C . LEU A 1 175 ? -34.999 10.379 47.320 1.00 95.25 175 LEU A C 1
ATOM 1375 O O . LEU A 1 175 ? -35.898 10.439 48.160 1.00 95.25 175 LEU A O 1
ATOM 1379 N N . ALA A 1 176 ? -33.852 11.046 47.470 1.00 95.88 176 ALA A N 1
ATOM 1380 C CA . ALA A 1 176 ? -33.580 11.897 48.626 1.00 95.88 176 ALA A CA 1
ATOM 1381 C C . ALA A 1 176 ? -34.564 13.077 48.711 1.00 95.88 176 ALA A C 1
ATOM 1383 O O . ALA A 1 176 ? -35.057 13.403 49.797 1.00 95.88 176 ALA A O 1
ATOM 1384 N N . TYR A 1 177 ? -34.887 13.696 47.572 1.00 96.06 177 TYR A N 1
ATOM 1385 C CA . TYR A 1 177 ? -35.890 14.754 47.482 1.00 96.06 177 TYR A CA 1
ATOM 1386 C C . TYR A 1 177 ? -37.283 14.241 47.863 1.00 96.06 177 TYR A C 1
ATOM 1388 O O . TYR A 1 177 ? -37.946 14.835 48.718 1.00 96.06 177 TYR A O 1
ATOM 1396 N N . GLN A 1 178 ? -37.710 13.112 47.294 1.00 93.81 178 GLN A N 1
ATOM 1397 C CA . GLN A 1 178 ? -39.022 12.526 47.555 1.00 93.81 178 GLN A CA 1
ATOM 1398 C C . GLN A 1 178 ? -39.165 12.093 49.019 1.00 93.81 178 GLN A C 1
ATOM 1400 O O . GLN A 1 178 ? -40.180 12.399 49.644 1.00 93.81 178 GLN A O 1
ATOM 1405 N N . ALA A 1 179 ? -38.131 11.480 49.603 1.00 93.25 179 ALA A N 1
ATOM 1406 C CA . ALA A 1 179 ? -38.100 11.121 51.017 1.00 93.25 179 ALA A CA 1
ATOM 1407 C C . ALA A 1 179 ? -38.214 12.360 51.919 1.00 93.25 179 ALA A C 1
ATOM 1409 O O . ALA A 1 179 ? -39.038 12.386 52.835 1.00 93.25 179 ALA A O 1
ATOM 1410 N N . ARG A 1 180 ? -37.454 13.430 51.639 1.00 93.56 180 ARG A N 1
ATOM 1411 C CA . ARG A 1 180 ? -37.557 14.698 52.386 1.00 93.56 180 ARG A CA 1
ATOM 1412 C C . ARG A 1 180 ? -38.947 15.317 52.270 1.00 93.56 180 ARG A C 1
ATOM 1414 O O . ARG A 1 180 ? -39.495 15.763 53.279 1.00 93.56 180 ARG A O 1
ATOM 1421 N N . ASN A 1 181 ? -39.524 15.325 51.070 1.00 90.25 181 ASN A N 1
ATOM 1422 C CA . ASN A 1 181 ? -40.850 15.881 50.834 1.00 90.25 181 ASN A CA 1
ATOM 1423 C C . ASN A 1 181 ? -41.938 15.077 51.566 1.00 90.25 181 ASN A C 1
ATOM 1425 O O . ASN A 1 181 ? -42.761 15.653 52.274 1.00 90.25 181 ASN A O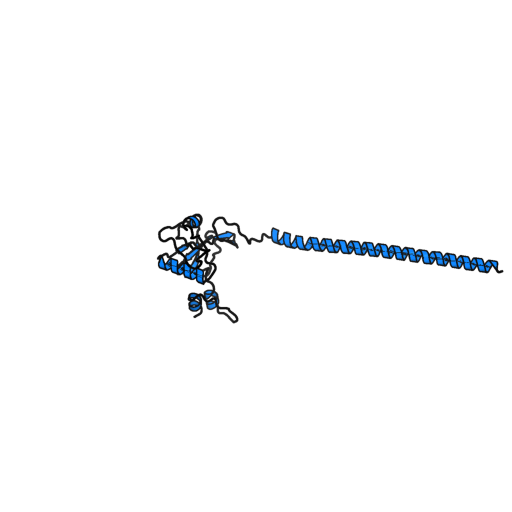 1
ATOM 1429 N N . GLN A 1 182 ? -41.899 13.744 51.493 1.00 89.75 182 GLN A N 1
ATOM 1430 C CA . GLN A 1 182 ? -42.841 12.894 52.222 1.00 89.75 182 GLN A CA 1
ATOM 1431 C C . GLN A 1 182 ? -42.689 13.021 53.741 1.00 89.75 182 GLN A C 1
ATOM 1433 O O . GLN A 1 182 ? -43.690 13.110 54.453 1.00 89.75 182 GLN A O 1
ATOM 1438 N N . LEU A 1 183 ? -41.458 13.102 54.257 1.00 87.56 183 LEU A N 1
ATOM 1439 C CA . LEU A 1 183 ? -41.216 13.347 55.680 1.00 87.56 183 LEU A CA 1
ATOM 1440 C C . LEU A 1 183 ? -41.764 14.709 56.119 1.00 87.56 183 LEU A C 1
ATOM 1442 O O . LEU A 1 183 ? -42.355 14.811 57.198 1.00 87.56 183 LEU A O 1
ATOM 1446 N N . ARG A 1 184 ? -41.616 15.750 55.291 1.00 88.62 184 ARG A N 1
ATOM 1447 C CA . ARG A 1 184 ? -42.194 17.075 55.548 1.00 88.62 184 ARG A CA 1
ATOM 1448 C C . ARG A 1 184 ? -43.721 17.016 55.587 1.00 88.62 184 ARG A C 1
ATOM 1450 O O . ARG A 1 184 ? -44.306 17.448 56.578 1.00 88.62 184 ARG A O 1
ATOM 1457 N N . LEU A 1 185 ? -44.352 16.425 54.573 1.00 87.06 185 LEU A N 1
ATOM 1458 C CA . LEU A 1 185 ? -45.811 16.284 54.502 1.00 87.06 185 LEU A CA 1
ATOM 1459 C C . LEU A 1 185 ? -46.365 15.450 55.667 1.00 87.06 185 LEU A C 1
ATOM 1461 O O . LEU A 1 185 ? -47.380 15.810 56.263 1.00 87.06 185 LEU A O 1
ATOM 1465 N N . SER A 1 186 ? -45.667 14.382 56.060 1.00 86.69 186 SER A N 1
ATOM 1466 C CA . SER A 1 186 ? -46.022 13.568 57.229 1.00 86.69 186 SER A CA 1
ATOM 1467 C C . SER A 1 186 ? -45.965 14.381 58.527 1.00 86.69 186 SER A C 1
ATOM 1469 O O . SER A 1 186 ? -46.899 14.333 59.332 1.00 86.69 186 SER A O 1
ATOM 1471 N N . ARG A 1 187 ? -44.915 15.194 58.723 1.00 87.06 187 ARG A N 1
ATOM 1472 C CA . ARG A 1 187 ? -44.797 16.096 59.884 1.00 87.06 187 ARG A CA 1
ATOM 1473 C C . ARG A 1 187 ? -45.910 17.144 59.907 1.00 87.06 187 ARG A C 1
ATOM 1475 O O . ARG A 1 187 ? -46.489 17.382 60.966 1.00 87.06 187 ARG A O 1
ATOM 1482 N N . GLU A 1 188 ? -46.231 17.744 58.764 1.00 87.88 188 GLU A N 1
ATOM 1483 C CA . GLU A 1 188 ? -47.315 18.726 58.648 1.00 87.88 188 GLU A CA 1
ATOM 1484 C C . GLU A 1 188 ? -48.689 18.097 58.932 1.00 87.88 188 GLU A C 1
ATOM 1486 O O . GLU A 1 188 ? -49.482 18.670 59.680 1.00 87.88 188 GLU A O 1
ATOM 1491 N N . SER A 1 189 ? -48.951 16.892 58.419 1.00 85.06 189 SER A N 1
ATOM 1492 C CA . SER A 1 189 ? -50.182 16.141 58.699 1.00 85.06 189 SER A CA 1
ATOM 1493 C C . SER A 1 189 ? -50.326 15.808 60.190 1.00 85.06 189 SER A C 1
ATOM 1495 O O . SER A 1 189 ? -51.361 16.101 60.794 1.00 85.06 189 SER A O 1
ATOM 1497 N N . LYS A 1 190 ? -49.258 15.303 60.830 1.00 86.06 190 LYS A N 1
ATOM 1498 C CA . LYS A 1 190 ? -49.243 15.019 62.279 1.00 86.06 190 LYS A CA 1
ATOM 1499 C C . LYS A 1 190 ? -49.520 16.274 63.113 1.00 86.06 190 LYS A C 1
ATOM 1501 O O . LYS A 1 190 ? -50.355 16.224 64.016 1.00 86.06 190 LYS A O 1
ATOM 1506 N N . ARG A 1 191 ? -48.899 17.412 62.772 1.00 86.19 191 ARG A N 1
ATOM 1507 C CA . ARG A 1 191 ? -49.154 18.704 63.440 1.00 86.19 191 ARG A CA 1
ATOM 1508 C C . ARG A 1 191 ? -50.606 19.156 63.286 1.00 86.19 191 ARG A C 1
ATOM 1510 O O . ARG A 1 191 ? -51.211 19.567 64.270 1.00 86.19 191 ARG A O 1
ATOM 1517 N N . LYS A 1 192 ? -51.198 19.038 62.090 1.00 88.69 192 LYS A N 1
ATOM 1518 C CA . LYS A 1 192 ? -52.615 19.385 61.859 1.00 88.69 192 LYS A CA 1
ATOM 1519 C C . LYS A 1 192 ? -53.561 18.548 62.726 1.00 88.69 192 LYS A C 1
ATOM 1521 O O . LYS A 1 192 ? -54.522 19.092 63.265 1.00 88.69 192 LYS A O 1
ATOM 1526 N N . VAL A 1 193 ? -53.291 17.250 62.889 1.00 89.75 193 VAL A N 1
ATOM 1527 C CA . VAL A 1 193 ? -54.089 16.371 63.762 1.00 89.75 193 VAL A CA 1
ATOM 1528 C C . VAL A 1 193 ? -53.964 16.785 65.230 1.00 89.75 193 VAL A C 1
ATOM 1530 O O . VAL A 1 193 ? -54.976 16.862 65.925 1.00 89.75 193 VAL A O 1
ATOM 1533 N N . GLU A 1 194 ? -52.754 17.086 65.704 1.00 90.38 194 GLU A N 1
ATOM 1534 C CA . GLU A 1 194 ? -52.531 17.514 67.090 1.00 90.38 194 GLU A CA 1
ATOM 1535 C C . GLU A 1 194 ? -53.201 18.864 67.400 1.00 90.38 194 GLU A C 1
ATOM 1537 O O . GLU A 1 194 ? -53.890 18.995 68.412 1.00 90.38 194 GLU A O 1
ATOM 1542 N N . VAL A 1 195 ? -53.082 19.844 66.496 1.00 90.25 195 VAL A N 1
ATOM 1543 C CA . VAL A 1 195 ? -53.746 21.152 66.625 1.00 90.25 195 VAL A CA 1
ATOM 1544 C C . VAL A 1 195 ? -55.267 20.993 66.650 1.00 90.25 195 VAL A C 1
ATOM 1546 O O . VAL A 1 195 ? -55.918 21.548 67.531 1.00 90.25 195 VAL A O 1
ATOM 1549 N N . ARG A 1 196 ? -55.847 20.177 65.757 1.00 90.19 196 ARG A N 1
ATOM 1550 C CA . ARG A 1 196 ? -57.294 19.889 65.765 1.00 90.19 196 ARG A CA 1
ATOM 1551 C C . ARG A 1 196 ? -57.757 19.254 67.078 1.00 90.19 196 ARG A C 1
ATOM 1553 O O . ARG A 1 196 ? -58.823 19.611 67.570 1.00 90.19 196 ARG A O 1
ATOM 1560 N N . LYS A 1 197 ? -56.972 18.337 67.661 1.00 90.69 197 LYS A N 1
ATOM 1561 C CA . LYS A 1 197 ? -57.275 17.752 68.981 1.00 90.69 197 LYS A CA 1
ATOM 1562 C C . LYS A 1 197 ? -57.280 18.820 70.080 1.00 90.69 197 LYS A C 1
ATOM 1564 O O . LYS A 1 197 ? -58.205 18.836 7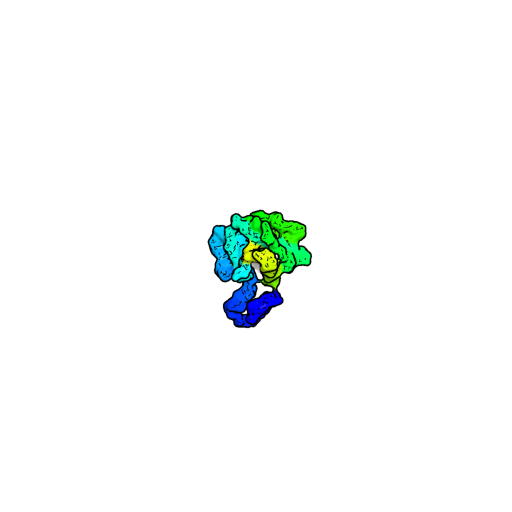0.886 1.00 90.69 197 LYS A O 1
ATOM 1569 N N . LYS A 1 198 ? -56.295 19.727 70.084 1.00 90.88 198 LYS A N 1
ATOM 1570 C CA . LYS A 1 198 ? -56.219 20.838 71.050 1.00 90.88 198 LYS A CA 1
ATOM 1571 C C . LYS A 1 198 ? -57.380 21.826 70.900 1.00 90.88 198 LYS A C 1
ATOM 1573 O O . LYS A 1 198 ? -57.950 22.216 71.910 1.00 90.88 198 LYS A O 1
ATOM 1578 N N . ILE A 1 199 ? -57.775 22.177 69.673 1.00 90.12 199 ILE A N 1
ATOM 1579 C CA . ILE A 1 199 ? -58.935 23.054 69.419 1.00 90.12 199 ILE A CA 1
ATOM 1580 C C . ILE A 1 199 ? -60.220 22.434 69.979 1.00 90.12 199 ILE A C 1
ATOM 1582 O O . ILE A 1 199 ? -60.883 23.072 70.790 1.00 90.12 199 ILE A O 1
ATOM 1586 N N . LYS A 1 200 ? -60.509 21.162 69.669 1.00 90.00 200 LYS A N 1
ATOM 1587 C CA . LYS A 1 200 ? -61.682 20.457 70.223 1.00 90.00 200 LYS A CA 1
ATOM 1588 C C . LYS A 1 200 ? -61.683 20.402 71.756 1.00 90.00 200 LYS A C 1
ATOM 1590 O O . LYS A 1 200 ? -62.730 20.521 72.383 1.00 90.00 200 LYS A O 1
ATOM 1595 N N . GLN A 1 201 ? -60.514 20.221 72.376 1.00 89.75 201 GLN A N 1
ATOM 1596 C CA . GLN A 1 201 ? -60.387 20.254 73.838 1.00 89.75 201 GLN A CA 1
ATOM 1597 C C . GLN A 1 201 ? -60.659 21.646 74.422 1.00 89.75 201 GLN A C 1
ATOM 1599 O O . GLN A 1 201 ? -61.227 21.742 75.508 1.00 89.75 201 GLN A O 1
ATOM 1604 N N . MET A 1 202 ? -60.247 22.715 73.734 1.00 86.38 202 MET A N 1
ATOM 1605 C CA . MET A 1 202 ? -60.546 24.087 74.150 1.00 86.38 202 MET A CA 1
ATOM 1606 C C . MET A 1 202 ? -62.041 24.401 74.008 1.00 86.38 202 MET A C 1
ATOM 1608 O O . MET A 1 202 ? -62.612 24.940 74.950 1.00 86.38 202 MET A O 1
ATOM 1612 N N . GLU A 1 203 ? -62.679 23.988 72.908 1.00 87.88 203 GLU 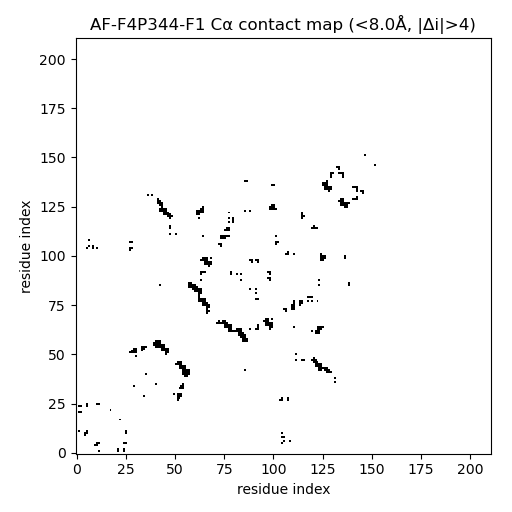A N 1
ATOM 1613 C CA . GLU A 1 203 ? -64.130 24.131 72.690 1.00 87.88 203 GLU A CA 1
ATOM 1614 C C . GLU A 1 203 ? -64.945 23.433 73.794 1.00 87.88 203 GLU A C 1
ATOM 1616 O O . GLU A 1 203 ? -65.822 24.049 74.401 1.00 87.88 203 GLU A O 1
ATOM 1621 N N . TYR A 1 204 ? -64.596 22.185 74.140 1.00 85.50 204 TYR A N 1
ATOM 1622 C CA . TYR A 1 204 ? -65.237 21.455 75.243 1.00 85.50 204 TYR A CA 1
ATOM 1623 C C . TYR A 1 204 ? -65.113 22.198 76.583 1.00 85.50 204 TYR A C 1
ATOM 1625 O O . TYR A 1 204 ? -66.097 22.371 77.299 1.00 85.50 204 TYR A O 1
ATOM 1633 N N . LYS A 1 205 ? -63.908 22.690 76.909 1.00 82.06 205 LYS A N 1
ATOM 1634 C CA . LYS A 1 205 ? -63.662 23.447 78.148 1.00 82.06 205 LYS A CA 1
ATOM 1635 C C . LYS A 1 205 ? -64.401 24.786 78.189 1.00 82.06 205 LYS A C 1
ATOM 1637 O O . LYS A 1 205 ? -64.773 25.216 79.274 1.00 82.06 205 LYS A O 1
ATOM 1642 N N . SER A 1 206 ? -64.588 25.455 77.049 1.00 78.44 206 SER A N 1
ATOM 1643 C CA . SER A 1 20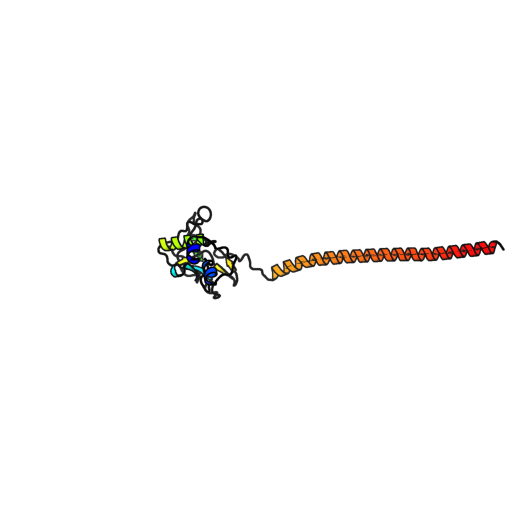6 ? -65.354 26.706 76.998 1.00 78.44 206 SER A CA 1
ATOM 1644 C C . SER A 1 206 ? -66.851 26.492 77.198 1.00 78.44 206 SER A C 1
ATOM 1646 O O . SER A 1 206 ? -67.471 27.295 77.883 1.00 78.44 206 SER A O 1
ATOM 1648 N N . ILE A 1 207 ? -67.418 25.405 76.660 1.00 78.00 207 ILE A N 1
ATOM 1649 C CA . ILE A 1 207 ? -68.842 25.078 76.834 1.00 78.00 207 ILE A CA 1
ATOM 1650 C C . ILE A 1 207 ? -69.127 24.712 78.296 1.00 78.00 207 ILE A C 1
ATOM 1652 O O . ILE A 1 207 ? -70.037 25.274 78.891 1.00 78.00 207 ILE A O 1
ATOM 1656 N N . ALA A 1 208 ? -68.282 23.880 78.915 1.00 69.31 208 ALA A N 1
ATOM 1657 C CA . ALA A 1 208 ? -68.426 23.468 80.317 1.00 69.31 208 ALA A CA 1
ATOM 1658 C C . ALA A 1 208 ? -68.275 24.606 81.349 1.00 69.31 208 ALA A C 1
ATOM 1660 O O . ALA A 1 208 ? -68.493 24.387 82.533 1.00 69.31 208 ALA A O 1
ATOM 1661 N N . LYS A 1 209 ? -67.837 25.800 80.932 1.00 68.06 209 LYS A N 1
ATOM 1662 C CA . LYS A 1 209 ? -67.711 26.983 81.799 1.00 68.06 209 LYS A CA 1
ATOM 1663 C C . LYS A 1 209 ? -68.922 27.927 81.690 1.00 68.06 209 LYS A C 1
AT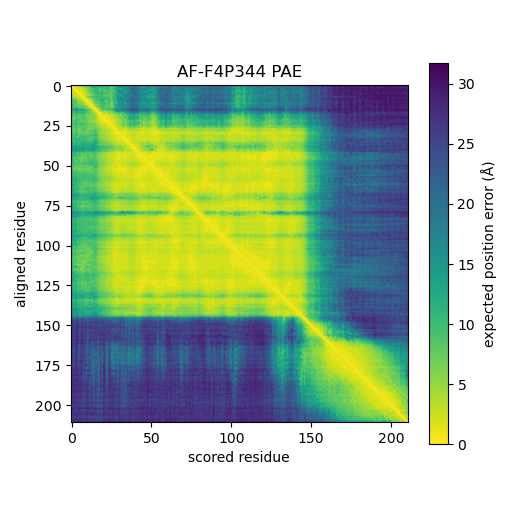OM 1665 O O . LYS A 1 209 ? -68.962 28.927 82.399 1.00 68.06 209 LYS A O 1
ATOM 1670 N N . MET A 1 210 ? -69.840 27.664 80.756 1.00 59.62 210 MET A N 1
ATOM 1671 C CA . MET A 1 210 ? -71.050 28.465 80.528 1.00 59.62 210 MET A CA 1
ATOM 1672 C C . MET A 1 210 ? -72.315 27.862 81.166 1.00 59.62 210 MET A C 1
ATOM 1674 O O . MET A 1 210 ? -73.342 28.535 81.164 1.00 59.62 210 MET A O 1
ATOM 1678 N N . GLU A 1 211 ? -72.238 26.640 81.702 1.00 52.31 211 GLU A N 1
ATOM 1679 C CA . GLU A 1 211 ? -73.213 26.052 82.642 1.00 52.31 211 GLU A CA 1
ATOM 1680 C C . GLU A 1 211 ? -72.823 26.375 84.090 1.00 52.31 211 GLU A C 1
ATOM 1682 O O . GLU A 1 211 ? -73.746 26.617 84.900 1.00 52.31 211 GLU A O 1
#

Sequence (211 aa):
MVSEIIQCGFAPIFTQSYTIGMLNATLWSWDVRQPSDDFRFNCALALISRGRWVVESCDIKYHVACVDLNTAPYSWSISPNVTSTFQNAEAVCKPPLTFAVPRTGPEQMAMMNAMRAANVSAAWVNFMRVSTLCWVQGWNTECPYIFTTEVLLARLLGANLKQGILILFIFALFLAYQARNQLRLSRESKRKVEVRKKIKQMEYKSIAKME

Radius of gyration: 38.4 Å; Cα contacts (8 Å, |Δi|>4): 275; chains: 1; bounding box: 93×46×106 Å